Protein AF-A0A974WJC5-F1 (afdb_monomer)

Radius of gyration: 32.37 Å; Cα contacts (8 Å, |Δi|>4): 195; chains: 1; bounding box: 91×31×90 Å

pLDDT: mean 90.63, std 10.81, range [51.69, 98.5]

Organism: NCBI:txid2810512

Nearest PDB structures (foldseek):
  1i4t-assembly1_B  TM=3.601E-01  e=8.631E-01  Homo sapiens
  4e40-assembly1_A  TM=2.011E-01  e=4.982E-02  Trypanosoma congolense IL3000
  9cpb-assembly1_5O  TM=2.883E-01  e=7.065E-01  Bos taurus
  8snb-assembly1_8K  TM=2.705E-01  e=1.354E+00  Strongylocentrotus purpuratus
  8otz-assembly1_C1  TM=2.427E-01  e=9.539E-01  Bos taurus

Structure (mmCIF, N/CA/C/O backbone):
data_AF-A0A974WJC5-F1
#
_entry.id   AF-A0A974WJC5-F1
#
loop_
_atom_site.group_PDB
_atom_site.id
_atom_site.type_symbol
_atom_site.label_atom_id
_atom_site.label_alt_id
_atom_site.label_comp_id
_atom_site.label_asym_id
_atom_site.label_entity_id
_atom_site.label_seq_id
_atom_site.pdbx_PDB_ins_code
_atom_site.Cartn_x
_atom_site.Cartn_y
_atom_site.Cartn_z
_atom_site.occupancy
_atom_site.B_iso_or_equiv
_atom_site.auth_seq_id
_atom_site.auth_comp_id
_atom_site.auth_asym_id
_atom_site.auth_atom_id
_atom_site.pdbx_PDB_model_num
ATOM 1 N N . MET A 1 1 ? -64.880 -3.151 53.271 1.00 52.62 1 MET A N 1
ATOM 2 C CA . MET A 1 1 ? -64.024 -2.167 52.562 1.00 52.62 1 MET A CA 1
ATOM 3 C C . MET A 1 1 ? -63.335 -1.153 53.483 1.00 52.62 1 MET A C 1
ATOM 5 O O . MET A 1 1 ? -62.140 -0.968 53.314 1.00 52.62 1 MET A O 1
ATOM 9 N N . LYS A 1 2 ? -63.999 -0.558 54.494 1.00 55.75 2 LYS A N 1
ATOM 10 C CA . LYS A 1 2 ? -63.363 0.429 55.407 1.00 55.75 2 LYS A CA 1
ATOM 11 C C . LYS A 1 2 ? -62.084 -0.065 56.117 1.00 55.75 2 LYS A C 1
ATOM 13 O O . LYS A 1 2 ? -61.145 0.704 56.249 1.00 55.75 2 LYS A O 1
ATOM 18 N N . ARG A 1 3 ? -62.014 -1.351 56.492 1.00 61.97 3 ARG A N 1
ATOM 19 C CA . ARG A 1 3 ? -60.845 -1.956 57.169 1.00 61.97 3 ARG A CA 1
ATOM 20 C C . ARG A 1 3 ? -59.569 -2.026 56.317 1.00 61.97 3 ARG A C 1
ATOM 22 O O . ARG A 1 3 ? -58.483 -1.947 56.879 1.00 61.97 3 ARG A O 1
ATOM 29 N N . ILE A 1 4 ? -59.704 -2.173 54.995 1.00 69.44 4 ILE A N 1
ATOM 30 C CA . ILE A 1 4 ? -58.575 -2.251 54.047 1.00 69.44 4 ILE A CA 1
ATOM 31 C C . ILE A 1 4 ? -57.973 -0.856 53.851 1.00 69.44 4 ILE A C 1
ATOM 33 O O . ILE A 1 4 ? -56.761 -0.690 53.895 1.00 69.44 4 ILE A O 1
ATOM 37 N N . PHE A 1 5 ? -58.822 0.170 53.741 1.00 64.81 5 PHE A N 1
ATOM 38 C CA . PHE A 1 5 ? -58.378 1.562 53.643 1.00 64.81 5 PHE A CA 1
ATOM 39 C C . PHE A 1 5 ? -57.683 2.058 54.917 1.00 64.81 5 PHE A C 1
ATOM 41 O O . PHE A 1 5 ? -56.688 2.770 54.827 1.00 64.81 5 PHE A O 1
ATOM 48 N N . THR A 1 6 ? -58.148 1.652 56.103 1.00 65.50 6 THR A N 1
ATOM 49 C CA . THR A 1 6 ? -57.488 2.024 57.366 1.00 65.50 6 THR A CA 1
ATOM 50 C C . THR A 1 6 ? -56.131 1.345 57.549 1.00 65.50 6 THR A C 1
ATOM 52 O O . THR A 1 6 ? -55.214 1.972 58.066 1.00 65.50 6 THR A O 1
ATOM 55 N N . THR A 1 7 ? -55.973 0.091 57.103 1.00 69.31 7 THR A N 1
ATOM 56 C CA . THR A 1 7 ? -54.673 -0.607 57.161 1.00 69.31 7 THR A CA 1
ATOM 57 C C . THR A 1 7 ? -53.694 -0.074 56.122 1.00 69.31 7 THR A C 1
ATOM 59 O O . THR A 1 7 ? -52.535 0.151 56.466 1.00 69.31 7 THR A O 1
ATOM 62 N N . LEU A 1 8 ? -54.150 0.220 54.898 1.00 65.62 8 LEU A N 1
ATOM 63 C CA . LEU A 1 8 ? -53.325 0.919 53.909 1.00 65.62 8 LEU A CA 1
ATOM 64 C C . LEU A 1 8 ? -52.865 2.282 54.441 1.00 65.62 8 LEU A C 1
ATOM 66 O O . LEU A 1 8 ? -51.684 2.585 54.387 1.00 65.62 8 LEU A O 1
ATOM 70 N N . SER A 1 9 ? -53.762 3.082 55.023 1.00 69.75 9 SER A N 1
ATOM 71 C CA . SER A 1 9 ? -53.420 4.414 55.543 1.00 69.75 9 SER A CA 1
ATOM 72 C C . SER A 1 9 ? -52.433 4.401 56.718 1.00 69.75 9 SER A C 1
ATOM 74 O O . SER A 1 9 ? -51.795 5.423 56.955 1.00 69.75 9 SER A O 1
ATOM 76 N N . GLN A 1 10 ? -52.310 3.300 57.464 1.00 77.56 10 GLN A N 1
ATOM 77 C CA . GLN A 1 10 ? -51.334 3.180 58.555 1.00 77.56 10 GLN A CA 1
ATOM 78 C C . GLN A 1 10 ? -49.991 2.603 58.091 1.00 77.56 10 GLN A C 1
ATOM 80 O O . GLN A 1 10 ? -48.960 3.013 58.610 1.00 77.56 10 GLN A O 1
ATOM 85 N N . LYS A 1 11 ? -49.993 1.687 57.112 1.00 84.12 11 LYS A N 1
ATOM 86 C CA . LYS A 1 11 ? -48.790 0.964 56.654 1.00 84.12 11 LYS A CA 1
ATOM 87 C C . LYS A 1 11 ? -48.219 1.431 55.316 1.00 84.12 11 LYS A C 1
ATOM 89 O O . LYS A 1 11 ? -47.196 0.919 54.875 1.00 84.12 11 LYS A O 1
ATOM 94 N N . TRP A 1 12 ? -48.848 2.396 54.645 1.00 86.00 12 TRP A N 1
ATOM 95 C CA . TRP A 1 12 ? -48.365 2.883 53.348 1.00 86.00 12 TRP A CA 1
ATOM 96 C C . TRP A 1 12 ? -46.891 3.335 53.336 1.00 86.00 12 TRP A C 1
ATOM 98 O O . TRP A 1 12 ? -46.260 3.093 52.309 1.00 86.00 12 TRP A O 1
ATOM 108 N N . PRO A 1 13 ? -46.294 3.921 54.405 1.00 88.44 13 PRO A N 1
ATOM 109 C CA . PRO A 1 13 ? -44.883 4.303 54.369 1.00 88.44 13 PRO A CA 1
ATOM 110 C C . PRO A 1 13 ? -43.960 3.080 54.329 1.00 88.44 13 PRO A C 1
ATOM 112 O O . PRO A 1 13 ? -42.928 3.121 53.667 1.00 88.44 13 PRO A O 1
ATOM 115 N N . GLU A 1 14 ? -44.351 1.987 54.995 1.00 89.56 14 GLU A N 1
ATOM 116 C CA . GLU A 1 14 ? -43.619 0.713 55.015 1.00 89.56 14 GLU A CA 1
ATOM 117 C C . GLU A 1 14 ? -43.619 0.084 53.615 1.00 89.56 14 GLU A C 1
ATOM 119 O O . GLU A 1 14 ? -42.559 -0.230 53.081 1.00 89.56 14 GLU A O 1
ATO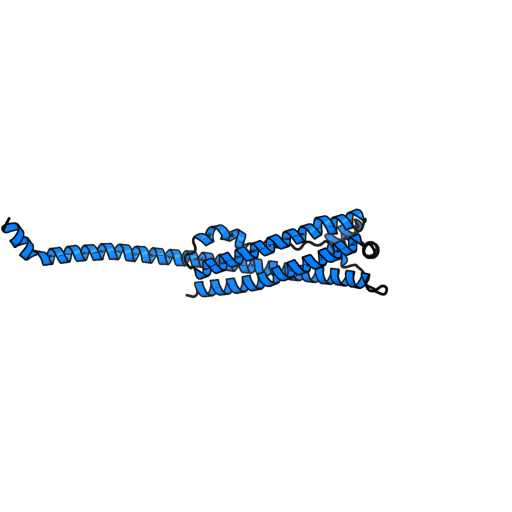M 124 N N . TYR A 1 15 ? -44.793 -0.003 52.975 1.00 90.69 15 TYR A N 1
ATOM 125 C CA . TYR A 1 15 ? -44.921 -0.538 51.613 1.00 90.69 15 TYR A CA 1
ATOM 126 C C . TYR A 1 15 ? -44.245 0.341 50.554 1.00 90.69 15 TYR A C 1
ATOM 128 O O . TYR A 1 15 ? -43.658 -0.173 49.605 1.00 90.69 15 TYR A O 1
ATOM 136 N N . LEU A 1 16 ? -44.303 1.668 50.702 1.00 92.19 16 LEU A N 1
ATOM 137 C CA . LEU A 1 16 ? -43.606 2.596 49.811 1.00 92.19 16 LEU A CA 1
ATOM 138 C C . LEU A 1 16 ? -42.089 2.407 49.911 1.00 92.19 16 LEU A C 1
ATOM 140 O O . LEU A 1 16 ? -41.411 2.357 48.887 1.00 92.19 16 LEU A O 1
ATOM 144 N N . LEU A 1 17 ? -41.565 2.285 51.133 1.00 94.25 17 LEU A N 1
ATOM 145 C CA . LEU A 1 17 ? -40.143 2.063 51.366 1.00 94.25 17 LEU A CA 1
ATOM 146 C C . LEU A 1 17 ? -39.697 0.701 50.820 1.00 94.25 17 LEU A C 1
ATOM 148 O O . LEU A 1 17 ? -38.664 0.634 50.166 1.00 94.25 17 LEU A O 1
ATOM 152 N N . GLU A 1 18 ? -40.490 -0.355 51.007 1.00 93.44 18 GLU A N 1
ATOM 153 C CA . GLU A 1 18 ? -40.224 -1.684 50.441 1.00 93.44 18 GLU A CA 1
ATOM 154 C C . GLU A 1 18 ? -40.162 -1.659 48.904 1.00 93.44 18 GLU A C 1
ATOM 156 O O . GLU A 1 18 ? -39.194 -2.141 48.312 1.00 93.44 18 GLU A O 1
ATOM 161 N N . ILE A 1 19 ? -41.142 -1.029 48.247 1.00 94.69 19 ILE A N 1
ATOM 162 C CA . ILE A 1 19 ? -41.156 -0.868 46.784 1.00 94.69 19 ILE A CA 1
ATOM 163 C C . ILE A 1 19 ? -39.957 -0.036 46.317 1.00 94.69 19 ILE A C 1
ATOM 165 O O . ILE A 1 19 ? -39.322 -0.374 45.321 1.00 94.69 19 ILE A O 1
ATOM 169 N N . LEU A 1 20 ? -39.614 1.034 47.033 1.00 95.81 20 LEU A N 1
ATOM 170 C CA . LEU A 1 20 ? -38.480 1.891 46.698 1.00 95.81 20 LEU A CA 1
ATOM 171 C C . LEU A 1 20 ? -37.150 1.134 46.822 1.00 95.81 20 LEU A C 1
ATOM 173 O O . LEU A 1 20 ? -36.307 1.235 45.932 1.00 95.81 20 LEU A O 1
ATOM 177 N N . VAL A 1 21 ? -36.984 0.325 47.870 1.00 96.19 21 VAL A N 1
ATOM 178 C CA . VAL A 1 21 ? -35.818 -0.555 48.042 1.00 96.19 21 VAL A CA 1
ATOM 179 C C . VAL A 1 21 ? -35.744 -1.589 46.917 1.00 96.19 21 VAL A C 1
ATOM 181 O O . VAL A 1 21 ? -34.667 -1.781 46.354 1.00 96.19 21 VAL A O 1
ATOM 184 N N . LEU A 1 22 ? -36.866 -2.206 46.532 1.00 96.19 22 LEU A N 1
ATOM 185 C CA . LEU A 1 22 ? -36.917 -3.138 45.399 1.00 96.19 22 LEU A CA 1
ATOM 186 C C . LEU A 1 22 ? -36.523 -2.462 44.079 1.00 96.19 22 LEU A C 1
ATOM 188 O O . LEU A 1 22 ? -35.702 -3.004 43.339 1.00 96.19 22 LEU A O 1
ATOM 192 N N . ILE A 1 23 ? -37.053 -1.267 43.796 1.00 96.75 23 ILE A N 1
ATOM 193 C CA . ILE A 1 23 ? -36.720 -0.499 42.587 1.00 96.75 23 ILE A CA 1
ATOM 194 C C . ILE A 1 23 ? -35.227 -0.164 42.560 1.00 96.75 23 ILE A C 1
ATOM 196 O O . ILE A 1 23 ? -34.573 -0.395 41.543 1.00 96.75 23 ILE A O 1
ATOM 200 N N . ILE A 1 24 ? -34.671 0.335 43.668 1.00 96.88 24 ILE A N 1
ATOM 201 C CA . ILE A 1 24 ? -33.240 0.654 43.764 1.00 96.88 24 ILE A CA 1
ATOM 202 C C . ILE A 1 24 ? -32.388 -0.608 43.623 1.00 96.88 24 ILE A C 1
ATOM 204 O O . ILE A 1 24 ? -31.369 -0.563 42.942 1.00 96.88 24 ILE A O 1
ATOM 208 N N . GLY A 1 25 ? -32.793 -1.730 44.219 1.00 96.56 25 GLY A N 1
ATOM 209 C CA . GLY A 1 25 ? -32.063 -2.994 44.123 1.00 96.56 25 GLY A CA 1
ATOM 210 C C . GLY A 1 25 ? -31.984 -3.505 42.685 1.00 96.56 25 GLY A C 1
ATOM 211 O O . GLY A 1 25 ? -30.897 -3.805 42.193 1.00 96.56 25 GLY A O 1
ATOM 212 N N . ILE A 1 26 ? -33.121 -3.531 41.986 1.00 95.25 26 ILE A N 1
ATOM 213 C CA . ILE A 1 26 ? -33.187 -3.952 40.582 1.00 95.25 26 ILE A CA 1
ATOM 214 C C . ILE A 1 26 ? -32.390 -2.983 39.698 1.00 95.25 26 ILE A C 1
ATOM 216 O O . ILE A 1 26 ? -31.554 -3.410 38.903 1.00 95.25 26 ILE A O 1
ATOM 220 N N . TYR A 1 27 ? -32.594 -1.674 39.859 1.00 95.88 27 TYR A N 1
ATOM 221 C CA . TYR A 1 27 ? -31.882 -0.664 39.074 1.00 95.88 27 TYR A CA 1
ATOM 222 C C . TYR A 1 27 ? -30.368 -0.677 39.342 1.00 95.88 27 TYR A C 1
ATOM 224 O O . TYR A 1 27 ? -29.561 -0.545 38.422 1.00 95.88 27 TYR A O 1
ATOM 232 N N . GLY A 1 28 ? -29.961 -0.892 40.592 1.00 94.06 28 GLY A N 1
ATOM 233 C CA . GLY A 1 28 ? -28.565 -1.043 40.991 1.00 94.06 28 GLY A CA 1
ATOM 234 C C . GLY A 1 28 ? -27.907 -2.260 40.341 1.00 94.06 28 GLY A C 1
ATOM 235 O O . GLY A 1 28 ? -26.802 -2.148 39.818 1.00 94.06 28 GLY A O 1
ATOM 236 N N . ALA A 1 29 ? -28.603 -3.398 40.294 1.00 94.31 29 ALA A N 1
ATOM 237 C CA . ALA A 1 29 ? -28.110 -4.593 39.612 1.00 94.31 29 ALA A CA 1
ATOM 238 C C . ALA A 1 29 ? -27.898 -4.342 38.109 1.00 94.31 29 ALA A C 1
ATOM 240 O O . ALA A 1 29 ? -26.801 -4.574 37.600 1.00 94.31 29 ALA A O 1
ATOM 241 N N . PHE A 1 30 ? -28.896 -3.770 37.425 1.00 93.94 30 PHE A N 1
ATOM 242 C CA . PHE A 1 30 ? -28.788 -3.444 35.998 1.00 93.94 30 PHE A CA 1
ATOM 243 C C . PHE A 1 30 ? -27.695 -2.414 35.699 1.00 93.94 30 PHE A C 1
ATOM 245 O O . PHE A 1 30 ? -26.990 -2.522 34.696 1.00 93.94 30 PHE A O 1
ATOM 252 N N . THR A 1 31 ? -27.533 -1.393 36.542 1.00 92.19 31 THR A N 1
ATOM 253 C CA . THR A 1 31 ? -26.481 -0.385 36.334 1.00 92.19 31 THR A CA 1
ATOM 254 C C . THR A 1 31 ? -25.086 -0.967 36.553 1.00 92.19 31 THR A C 1
ATOM 256 O O . THR A 1 31 ? -24.182 -0.662 35.774 1.00 92.19 31 THR A O 1
ATOM 259 N N . LEU A 1 32 ? -24.908 -1.843 37.547 1.00 93.31 32 LEU A N 1
ATOM 260 C CA . LEU A 1 32 ? -23.638 -2.521 37.804 1.00 93.31 32 LEU A CA 1
ATOM 261 C C . LEU A 1 32 ? -23.250 -3.480 36.668 1.00 93.31 32 LEU A C 1
ATOM 263 O O . LEU A 1 32 ? -22.090 -3.503 36.252 1.00 93.31 32 LEU A O 1
ATOM 267 N N . GLU A 1 33 ? -24.213 -4.240 36.148 1.00 94.06 33 GLU A N 1
ATOM 268 C CA . GLU A 1 33 ? -24.014 -5.139 35.007 1.00 94.06 33 GLU A CA 1
ATOM 269 C C . GLU A 1 33 ? -23.614 -4.358 33.748 1.00 94.06 33 GLU A C 1
ATOM 271 O O . GLU A 1 33 ? -22.547 -4.605 33.183 1.00 94.06 33 GLU A O 1
ATOM 276 N N . ASN A 1 34 ? -24.374 -3.313 33.399 1.00 92.75 34 ASN A N 1
ATOM 277 C CA . ASN A 1 34 ? -24.056 -2.431 32.273 1.00 92.75 34 ASN A CA 1
ATOM 278 C C . ASN A 1 34 ? -22.671 -1.778 32.405 1.00 92.75 34 ASN A C 1
ATOM 280 O O . ASN A 1 34 ? -21.957 -1.608 31.414 1.00 92.75 34 ASN A O 1
ATOM 284 N N . TRP A 1 35 ? -22.269 -1.392 33.618 1.00 92.75 35 TRP A N 1
ATOM 285 C CA . TRP A 1 35 ? -20.938 -0.837 33.860 1.00 92.75 35 TRP A CA 1
ATOM 286 C C . TRP A 1 35 ? -19.832 -1.869 33.614 1.00 92.75 35 TRP A C 1
ATOM 288 O O . TRP A 1 35 ? -18.837 -1.563 32.951 1.00 92.75 35 TRP A O 1
ATOM 298 N N . ASN A 1 36 ? -20.011 -3.098 34.102 1.00 93.69 36 ASN A N 1
ATOM 299 C CA . ASN A 1 36 ? -19.057 -4.181 33.888 1.00 93.69 36 ASN A CA 1
ATOM 300 C C . ASN A 1 36 ? -18.922 -4.541 32.401 1.00 93.69 36 ASN A C 1
ATOM 302 O O . ASN A 1 36 ? -17.800 -4.706 31.916 1.00 93.69 36 ASN A O 1
ATOM 306 N N . ASP A 1 37 ? -20.034 -4.608 31.674 1.00 92.31 37 ASP A N 1
ATOM 307 C CA . ASP A 1 37 ? -20.042 -4.915 30.243 1.00 92.31 37 ASP A CA 1
ATOM 308 C C . ASP A 1 37 ? -19.417 -3.794 29.413 1.00 92.31 37 ASP A C 1
ATOM 310 O O . ASP A 1 37 ? -18.627 -4.059 28.508 1.00 92.31 37 ASP A O 1
ATOM 314 N N . ASN A 1 38 ? -19.671 -2.530 29.762 1.00 90.88 38 ASN A N 1
ATOM 315 C CA . ASN A 1 38 ? -18.999 -1.400 29.122 1.00 90.88 38 ASN A CA 1
ATOM 316 C C . ASN A 1 38 ? -17.489 -1.402 29.380 1.00 90.88 38 ASN A C 1
ATOM 318 O O . ASN A 1 38 ? -16.714 -1.110 28.470 1.00 90.88 38 ASN A O 1
ATOM 322 N N . ARG A 1 39 ? -17.054 -1.768 30.592 1.00 92.50 39 ARG A N 1
ATOM 323 C CA . ARG A 1 39 ? -15.628 -1.910 30.911 1.00 92.50 39 ARG A CA 1
ATOM 324 C C . ARG A 1 39 ? -14.972 -3.013 30.078 1.00 92.50 39 ARG A C 1
ATOM 326 O O . ARG A 1 39 ? -13.886 -2.787 29.551 1.00 92.50 39 ARG A O 1
ATOM 333 N N . LYS A 1 40 ? -15.613 -4.181 29.957 1.00 92.69 40 LYS A N 1
ATOM 334 C CA . LYS A 1 40 ? -15.113 -5.293 29.129 1.00 92.69 40 LYS A CA 1
ATOM 335 C C . LYS A 1 40 ? -15.049 -4.901 27.656 1.00 92.69 40 LYS A C 1
ATOM 337 O O . LYS A 1 40 ? -13.987 -5.000 27.061 1.00 92.69 40 LYS A O 1
ATOM 342 N N . ALA A 1 41 ? -16.130 -4.334 27.119 1.00 91.25 41 ALA A N 1
ATOM 343 C CA . ALA A 1 41 ? -16.176 -3.876 25.734 1.00 91.25 41 ALA A CA 1
ATOM 344 C C . ALA A 1 41 ? -15.071 -2.851 25.421 1.00 91.25 41 ALA A C 1
ATOM 346 O O . ALA A 1 41 ? -14.437 -2.939 24.376 1.00 91.25 41 ALA A O 1
ATOM 347 N N . LYS A 1 42 ? -14.794 -1.914 26.342 1.00 92.88 42 LYS A N 1
ATOM 348 C CA . LYS A 1 42 ? -13.691 -0.952 26.190 1.00 92.88 42 LYS A CA 1
ATOM 349 C C . LYS A 1 42 ? -12.321 -1.647 26.188 1.00 92.88 42 LYS A C 1
ATOM 351 O O . LYS A 1 42 ? -11.447 -1.264 25.419 1.00 92.88 42 LYS A O 1
ATOM 356 N N . ALA A 1 43 ? -12.126 -2.666 27.027 1.00 93.75 43 ALA A N 1
ATOM 357 C CA . ALA A 1 43 ? -10.883 -3.436 27.056 1.00 93.75 43 ALA A CA 1
ATOM 358 C C . ALA A 1 43 ? -10.660 -4.234 25.758 1.00 93.75 43 ALA A C 1
ATOM 360 O O . ALA A 1 43 ? -9.547 -4.226 25.231 1.00 93.75 43 ALA A O 1
ATOM 361 N N . ASP A 1 44 ? -11.711 -4.859 25.225 1.00 93.69 44 ASP A N 1
ATOM 362 C CA . ASP A 1 44 ? -11.662 -5.607 23.964 1.00 93.69 44 ASP A CA 1
ATOM 363 C C . ASP A 1 44 ? -11.369 -4.678 22.776 1.00 93.69 44 ASP A C 1
ATOM 365 O O . ASP A 1 44 ? -10.523 -4.972 21.934 1.00 93.69 44 ASP A O 1
ATOM 369 N N . GLU A 1 45 ? -12.002 -3.503 22.747 1.00 94.75 45 GLU A N 1
ATOM 370 C CA . GLU A 1 45 ? -11.761 -2.472 21.735 1.00 94.75 45 GLU A CA 1
ATOM 371 C C . GLU A 1 45 ? -10.315 -1.950 21.785 1.00 94.75 45 GLU A C 1
ATOM 373 O O . GLU A 1 45 ? -9.663 -1.796 20.754 1.00 94.75 45 GLU A O 1
ATOM 378 N N . PHE A 1 46 ? -9.758 -1.760 22.981 1.00 95.88 46 PHE A N 1
ATOM 379 C CA . PHE A 1 46 ? -8.354 -1.378 23.141 1.00 95.88 46 PHE A CA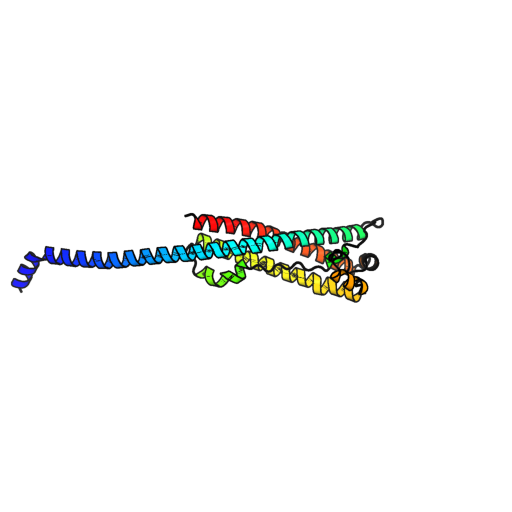 1
ATOM 380 C C . PHE A 1 46 ? -7.382 -2.476 22.711 1.00 95.88 46 PHE A C 1
ATOM 382 O O . PHE A 1 46 ? -6.323 -2.169 22.162 1.00 95.88 46 PHE A O 1
ATOM 389 N N . ALA A 1 47 ? -7.717 -3.744 22.948 1.00 95.94 47 ALA A N 1
ATOM 390 C CA . ALA A 1 47 ? -6.935 -4.861 22.433 1.00 95.94 47 ALA A CA 1
ATOM 391 C C . ALA A 1 47 ? -6.958 -4.882 20.897 1.00 95.94 47 ALA A C 1
ATOM 393 O O . ALA A 1 47 ? -5.905 -5.005 20.273 1.00 95.94 47 ALA A O 1
ATOM 394 N N . LEU A 1 48 ? -8.127 -4.659 20.289 1.00 96.81 48 LEU A N 1
ATOM 395 C CA . LEU A 1 48 ? -8.259 -4.534 18.839 1.00 96.81 48 LEU A CA 1
ATOM 396 C C . LEU A 1 48 ? -7.414 -3.377 18.287 1.00 96.81 48 LEU A C 1
ATOM 398 O O . LEU A 1 48 ? -6.662 -3.573 17.337 1.00 96.81 48 LEU A O 1
ATOM 402 N N . PHE A 1 49 ? -7.467 -2.190 18.899 1.00 97.88 49 PHE A N 1
ATOM 403 C CA . PHE A 1 49 ? -6.661 -1.045 18.458 1.00 97.88 49 PHE A CA 1
ATOM 404 C C . PHE A 1 49 ? -5.160 -1.324 18.523 1.00 97.88 49 PHE A C 1
ATOM 406 O O . PHE A 1 49 ? -4.432 -0.931 17.616 1.00 97.88 49 PHE A O 1
ATOM 413 N N . LYS A 1 50 ? -4.688 -2.033 19.555 1.00 97.75 50 LYS A N 1
ATOM 414 C CA . LYS A 1 50 ? -3.280 -2.447 19.641 1.00 97.75 50 LYS A CA 1
ATOM 415 C C . LYS A 1 50 ? -2.892 -3.376 18.492 1.00 97.75 50 LYS A C 1
ATOM 417 O O . LYS A 1 50 ? -1.867 -3.132 17.865 1.00 97.75 50 LYS A O 1
ATOM 422 N N . ASN A 1 51 ? -3.728 -4.363 18.177 1.00 97.62 51 ASN A N 1
ATOM 423 C CA . ASN A 1 51 ? -3.480 -5.281 17.063 1.00 97.62 51 ASN A CA 1
ATOM 424 C C . ASN A 1 51 ? -3.460 -4.542 15.715 1.00 97.62 51 ASN A C 1
ATOM 426 O O . ASN A 1 51 ? -2.580 -4.781 14.894 1.00 97.62 51 ASN A O 1
ATOM 430 N N . ILE A 1 52 ? -4.382 -3.594 15.511 1.00 98.19 52 ILE A N 1
ATOM 431 C CA . ILE A 1 52 ? -4.394 -2.738 14.317 1.00 98.19 52 ILE A CA 1
ATOM 432 C C . ILE A 1 52 ? -3.093 -1.929 14.230 1.00 98.19 52 ILE A C 1
ATOM 434 O O . ILE A 1 52 ? -2.467 -1.901 13.180 1.00 98.19 52 ILE A O 1
ATOM 438 N N . ILE A 1 53 ? -2.641 -1.308 15.325 1.00 98.50 53 ILE A N 1
ATOM 439 C CA . ILE A 1 53 ? -1.377 -0.551 15.356 1.00 98.50 53 ILE A CA 1
ATOM 440 C C . ILE A 1 53 ? -0.168 -1.444 15.030 1.00 98.50 53 ILE A C 1
ATOM 442 O O . ILE A 1 53 ? 0.780 -0.986 14.392 1.00 98.50 53 ILE A O 1
ATOM 446 N N . GLU A 1 54 ? -0.156 -2.700 15.474 1.00 98.12 54 GLU A N 1
ATOM 447 C CA . GLU A 1 54 ? 0.916 -3.646 15.146 1.00 98.12 54 GLU A CA 1
ATOM 448 C C . GLU A 1 54 ? 0.955 -3.981 13.653 1.00 98.12 54 GLU A C 1
ATOM 450 O O . GLU A 1 54 ? 2.030 -3.919 13.050 1.00 98.12 54 GLU A O 1
ATOM 455 N N . ASP A 1 55 ? -0.198 -4.242 13.037 1.00 98.25 55 ASP A N 1
ATOM 456 C CA . ASP A 1 55 ? -0.279 -4.475 11.593 1.00 98.25 55 ASP A CA 1
ATOM 457 C C . ASP A 1 55 ? 0.063 -3.211 10.788 1.00 98.25 55 ASP A C 1
ATOM 459 O O . ASP A 1 55 ? 0.824 -3.294 9.821 1.00 98.25 55 ASP A O 1
ATOM 463 N N . LEU A 1 56 ? -0.358 -2.025 11.247 1.00 98.38 56 LEU A N 1
ATOM 464 C CA . LEU A 1 56 ? -0.000 -0.747 10.622 1.00 98.38 56 LEU A CA 1
ATOM 465 C C . LEU A 1 56 ? 1.520 -0.541 10.574 1.00 98.38 56 LEU A C 1
ATOM 467 O O . LEU A 1 56 ? 2.039 -0.046 9.573 1.00 98.38 56 LEU A O 1
ATOM 471 N N . LYS A 1 57 ? 2.265 -0.959 11.606 1.00 97.88 57 LYS A N 1
ATOM 472 C CA . LYS A 1 57 ? 3.740 -0.893 11.602 1.00 97.88 57 LYS A CA 1
ATOM 473 C C . LYS A 1 57 ? 4.356 -1.794 10.534 1.00 97.88 57 LYS A C 1
ATOM 475 O O . LYS A 1 57 ? 5.334 -1.402 9.896 1.00 97.88 57 LYS A O 1
ATOM 480 N N . LEU A 1 58 ? 3.807 -2.994 10.344 1.00 97.38 58 LEU A N 1
ATOM 481 C CA . LEU A 1 58 ? 4.273 -3.919 9.309 1.00 97.38 58 LEU A CA 1
ATOM 482 C C . LEU A 1 58 ? 3.972 -3.374 7.910 1.00 97.38 58 LEU A C 1
ATOM 484 O O . LEU A 1 58 ? 4.840 -3.417 7.036 1.00 97.38 58 LEU A O 1
ATOM 488 N N . ASP A 1 59 ? 2.784 -2.804 7.726 1.00 97.44 59 ASP A N 1
ATOM 489 C CA . ASP A 1 59 ? 2.374 -2.193 6.465 1.00 97.44 59 ASP A CA 1
ATOM 490 C C . ASP A 1 59 ? 3.217 -0.957 6.139 1.00 97.44 59 ASP A C 1
ATOM 492 O O . ASP A 1 59 ? 3.628 -0.781 4.994 1.00 97.44 59 ASP A O 1
ATOM 496 N N . SER A 1 60 ? 3.578 -0.154 7.144 1.00 96.94 60 SER A N 1
ATOM 497 C CA . SER A 1 60 ? 4.506 0.973 6.995 1.00 96.94 60 SER A CA 1
ATOM 498 C C . SER A 1 60 ? 5.881 0.519 6.487 1.00 96.94 60 SER A C 1
ATOM 500 O O . SER A 1 60 ? 6.403 1.077 5.520 1.00 96.94 60 SER A O 1
ATOM 502 N N . LEU A 1 61 ? 6.447 -0.554 7.056 1.00 96.75 61 LEU A N 1
ATOM 503 C CA . LEU A 1 61 ? 7.724 -1.115 6.600 1.00 96.75 61 LEU A CA 1
ATOM 504 C C . LEU A 1 61 ? 7.651 -1.626 5.149 1.00 96.75 61 LEU A C 1
ATOM 506 O O . LEU A 1 61 ? 8.585 -1.433 4.358 1.00 96.75 61 LEU A O 1
ATOM 510 N N . GLN A 1 62 ? 6.543 -2.273 4.780 1.00 96.50 62 GLN A N 1
ATOM 511 C CA . GLN A 1 62 ? 6.322 -2.713 3.405 1.00 96.50 62 GLN A CA 1
ATOM 512 C C . GLN A 1 62 ? 6.178 -1.521 2.454 1.00 96.50 62 GLN A C 1
ATOM 514 O O . GLN A 1 62 ? 6.802 -1.518 1.391 1.00 96.50 62 GLN A O 1
ATOM 519 N N . ALA A 1 63 ? 5.392 -0.512 2.826 1.00 97.50 63 ALA A N 1
ATOM 520 C CA . ALA A 1 63 ? 5.168 0.687 2.028 1.00 97.50 63 ALA A CA 1
ATOM 521 C C . ALA A 1 63 ? 6.482 1.441 1.779 1.00 97.50 63 ALA A C 1
ATOM 523 O O . ALA A 1 63 ? 6.766 1.840 0.652 1.00 97.50 63 ALA A O 1
ATOM 524 N N . GLU A 1 64 ? 7.345 1.538 2.789 1.00 97.81 64 GLU A N 1
ATOM 525 C CA . GLU A 1 64 ? 8.682 2.122 2.665 1.00 97.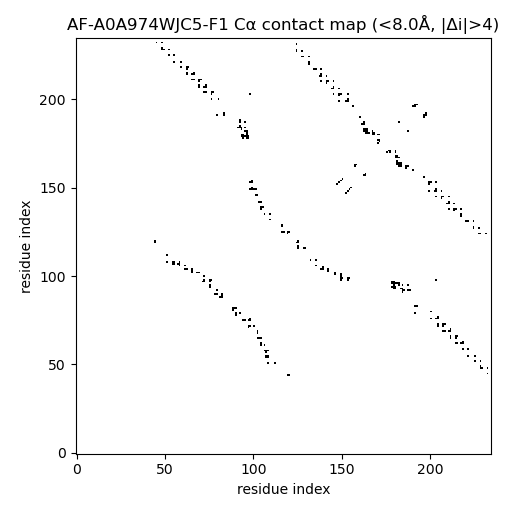81 64 GLU A CA 1
ATOM 526 C C . GLU A 1 64 ? 9.583 1.346 1.695 1.00 97.81 64 GLU A C 1
ATOM 528 O O . GLU A 1 64 ? 10.272 1.926 0.848 1.00 97.81 64 GLU A O 1
ATOM 533 N N . THR A 1 65 ? 9.519 0.014 1.743 1.00 96.31 65 THR A N 1
ATOM 534 C CA . THR A 1 65 ? 10.215 -0.843 0.774 1.00 96.31 65 THR A CA 1
ATOM 535 C C . THR A 1 65 ? 9.691 -0.610 -0.645 1.00 96.31 65 THR A C 1
ATOM 537 O O . THR A 1 65 ? 10.482 -0.481 -1.584 1.00 96.31 65 THR A O 1
ATOM 540 N N . CYS A 1 66 ? 8.369 -0.507 -0.809 1.00 97.25 66 CYS A N 1
ATOM 541 C CA . CYS A 1 66 ? 7.735 -0.207 -2.092 1.00 97.25 66 CYS A CA 1
ATOM 542 C C . CYS A 1 66 ? 8.183 1.159 -2.618 1.00 97.25 66 CYS A C 1
ATOM 544 O O . CYS A 1 66 ? 8.628 1.261 -3.760 1.00 97.25 66 CYS A O 1
ATOM 546 N N . ARG A 1 67 ? 8.164 2.190 -1.766 1.00 98.19 67 ARG A N 1
ATOM 547 C CA . ARG A 1 67 ? 8.615 3.549 -2.086 1.00 98.19 67 ARG A CA 1
ATOM 548 C C . ARG A 1 67 ? 10.045 3.554 -2.622 1.00 98.19 67 ARG A C 1
ATOM 550 O O . ARG A 1 67 ? 10.310 4.136 -3.672 1.00 98.19 67 ARG A O 1
ATOM 557 N N . ALA A 1 68 ? 10.966 2.876 -1.936 1.00 96.69 68 ALA A N 1
ATOM 558 C CA . ALA A 1 68 ? 12.361 2.788 -2.362 1.00 96.69 68 ALA A CA 1
ATOM 559 C C . ALA A 1 68 ? 12.519 2.070 -3.716 1.00 96.69 68 ALA A C 1
ATOM 561 O O . ALA A 1 68 ? 13.306 2.495 -4.562 1.00 96.69 68 ALA A O 1
ATOM 562 N N . GLN A 1 69 ? 11.764 0.994 -3.950 1.00 95.06 69 GLN A N 1
ATOM 563 C CA . GLN A 1 69 ? 11.783 0.283 -5.231 1.00 95.06 69 GLN A CA 1
ATOM 564 C C . GLN A 1 69 ? 11.248 1.149 -6.375 1.00 95.06 69 GLN A C 1
ATOM 566 O O . GLN A 1 69 ? 11.901 1.245 -7.412 1.00 95.06 69 GLN A O 1
ATOM 571 N N . LEU A 1 70 ? 10.103 1.805 -6.178 1.00 97.50 70 LEU A N 1
ATOM 572 C CA . LEU A 1 70 ? 9.471 2.662 -7.182 1.00 97.50 70 LEU A CA 1
ATOM 573 C C . LEU A 1 70 ? 10.362 3.852 -7.551 1.00 97.50 70 LEU A C 1
ATOM 575 O O . LEU A 1 70 ? 10.497 4.161 -8.731 1.00 97.50 70 LEU A O 1
ATOM 579 N N . LYS A 1 71 ? 11.060 4.456 -6.579 1.00 97.38 71 LYS A N 1
ATOM 580 C CA . LYS A 1 71 ? 12.044 5.521 -6.847 1.00 97.38 71 LYS A CA 1
ATOM 581 C C . LYS A 1 71 ? 13.187 5.048 -7.747 1.00 97.38 71 LYS A C 1
ATOM 583 O O . LYS A 1 71 ? 13.519 5.727 -8.711 1.00 97.38 71 LYS A O 1
ATOM 588 N N . ASN A 1 72 ? 13.745 3.862 -7.498 1.00 93.94 72 ASN A N 1
ATOM 589 C CA . ASN A 1 72 ? 14.790 3.301 -8.367 1.00 93.94 72 ASN A CA 1
ATOM 590 C C . ASN A 1 72 ? 14.275 2.996 -9.784 1.00 93.94 72 ASN A C 1
ATOM 592 O O . ASN A 1 72 ? 14.997 3.177 -10.767 1.00 93.94 72 ASN A O 1
ATOM 596 N N . GLN A 1 73 ? 13.023 2.550 -9.897 1.00 95.00 73 GLN A N 1
ATOM 597 C CA . GLN A 1 73 ? 12.380 2.297 -11.186 1.00 95.00 73 GLN A CA 1
ATOM 598 C C . GLN A 1 73 ? 12.144 3.591 -11.970 1.00 95.00 73 GLN A C 1
ATOM 600 O O . GLN A 1 73 ? 12.424 3.609 -13.165 1.00 95.00 73 GLN A O 1
ATOM 605 N N . LEU A 1 74 ? 11.700 4.666 -11.306 1.00 97.06 74 LEU A N 1
ATOM 606 C CA . LEU A 1 74 ? 11.561 5.991 -11.918 1.00 97.06 74 LEU A CA 1
ATOM 607 C C . LEU A 1 74 ? 12.899 6.517 -12.419 1.00 97.06 74 LEU A C 1
ATOM 609 O O . LEU A 1 74 ? 13.010 6.810 -13.599 1.00 97.06 74 LEU A O 1
ATOM 613 N N . ILE A 1 75 ? 13.935 6.508 -11.573 1.00 95.19 75 ILE A N 1
ATOM 614 C CA . ILE A 1 75 ? 15.287 6.941 -11.965 1.00 95.19 75 ILE A CA 1
ATOM 615 C C . ILE A 1 75 ? 15.775 6.176 -13.202 1.00 95.19 75 ILE A C 1
ATOM 617 O O . ILE A 1 75 ? 16.416 6.747 -14.078 1.00 95.19 75 ILE A O 1
ATOM 621 N N . THR A 1 76 ? 15.491 4.875 -13.282 1.00 93.69 76 THR A N 1
ATOM 622 C CA . THR A 1 76 ? 15.868 4.065 -14.448 1.00 93.69 76 THR A CA 1
ATOM 623 C C . THR A 1 76 ? 15.082 4.471 -15.692 1.00 93.69 76 THR A C 1
ATOM 625 O O . THR A 1 76 ? 15.668 4.587 -16.764 1.00 93.69 76 THR A O 1
ATOM 628 N N . ALA A 1 77 ? 13.770 4.674 -15.563 1.00 95.81 77 ALA A N 1
ATOM 629 C CA . ALA A 1 77 ? 12.925 5.076 -16.679 1.00 95.81 77 ALA A CA 1
ATOM 630 C C . ALA A 1 77 ? 13.290 6.476 -17.192 1.00 95.81 77 ALA A C 1
ATOM 632 O O . ALA A 1 77 ? 13.415 6.652 -18.398 1.00 95.81 77 ALA A O 1
ATOM 633 N N . ASP A 1 78 ? 13.530 7.430 -16.293 1.00 95.88 78 ASP A N 1
ATOM 634 C CA . ASP A 1 78 ? 13.925 8.795 -16.643 1.00 95.88 78 ASP A CA 1
ATOM 635 C C . ASP A 1 78 ? 15.279 8.794 -17.376 1.00 95.88 78 ASP A C 1
ATOM 637 O O . ASP A 1 78 ? 15.380 9.367 -18.452 1.00 95.88 78 ASP A O 1
ATOM 641 N N . LYS A 1 79 ? 16.275 8.026 -16.906 1.00 94.00 79 LYS A N 1
ATOM 642 C CA . LYS A 1 79 ? 17.559 7.862 -17.621 1.00 94.00 79 LYS A CA 1
ATOM 643 C C . LYS A 1 79 ? 17.418 7.248 -19.014 1.00 94.00 79 LYS A C 1
ATOM 645 O O . LYS A 1 79 ? 18.176 7.583 -19.914 1.00 94.00 79 LYS A O 1
ATOM 650 N N . MET A 1 80 ? 16.485 6.313 -19.198 1.00 93.94 80 MET A N 1
ATOM 651 C CA . MET A 1 80 ? 16.206 5.754 -20.525 1.00 93.94 80 MET A CA 1
ATOM 652 C C . MET A 1 80 ? 15.545 6.772 -21.451 1.00 93.94 80 MET A C 1
ATOM 654 O O . MET A 1 80 ? 15.799 6.744 -22.648 1.00 93.94 80 MET A O 1
ATOM 658 N N . ILE A 1 81 ? 14.691 7.643 -20.911 1.00 94.50 81 ILE A N 1
ATOM 659 C CA . ILE A 1 81 ? 14.068 8.732 -21.669 1.00 94.50 81 ILE A CA 1
ATOM 660 C C . ILE A 1 81 ? 15.129 9.767 -22.057 1.00 94.50 81 ILE A C 1
ATOM 662 O O . ILE A 1 81 ? 15.193 10.143 -23.221 1.00 94.50 81 ILE A O 1
ATOM 666 N N . GLU A 1 82 ? 16.005 10.152 -21.126 1.00 93.38 82 GLU A N 1
ATOM 667 C CA . GLU A 1 82 ? 17.150 11.030 -21.400 1.00 93.38 82 GLU A CA 1
ATOM 668 C C . GLU A 1 82 ? 18.029 10.468 -22.529 1.00 93.38 82 GLU A C 1
ATOM 670 O O . GLU A 1 82 ? 18.389 11.201 -23.442 1.00 93.38 82 GLU A O 1
ATOM 675 N N . ASP A 1 83 ? 18.305 9.160 -22.525 1.00 92.06 83 ASP A N 1
ATOM 676 C CA . ASP A 1 83 ? 19.085 8.485 -23.573 1.00 92.06 83 ASP A CA 1
ATOM 677 C C . ASP A 1 83 ? 18.401 8.485 -24.955 1.00 92.06 83 ASP A C 1
ATOM 679 O O . ASP A 1 83 ? 19.064 8.506 -25.988 1.00 92.06 83 ASP A O 1
ATOM 683 N N . ILE A 1 84 ? 17.064 8.498 -24.992 1.00 92.12 84 ILE A N 1
ATOM 684 C CA . ILE A 1 84 ? 16.299 8.640 -26.241 1.00 92.12 84 ILE A CA 1
ATOM 685 C C . ILE A 1 84 ? 16.407 10.072 -26.789 1.00 92.12 84 ILE A C 1
ATOM 687 O O . ILE A 1 84 ? 16.436 10.271 -28.007 1.00 92.12 84 ILE A O 1
ATOM 691 N N . GLU A 1 85 ? 16.420 11.068 -25.903 1.00 91.00 85 GLU A N 1
ATOM 692 C CA . GLU A 1 85 ? 16.453 12.488 -26.264 1.00 91.00 85 GLU A CA 1
ATOM 693 C C . GLU A 1 85 ? 17.867 12.973 -26.621 1.00 91.00 85 GLU A C 1
ATOM 695 O O . GLU A 1 85 ? 18.026 13.775 -27.548 1.00 91.00 85 GLU A O 1
ATOM 700 N N . ASP A 1 86 ? 18.889 12.465 -25.929 1.00 90.12 86 ASP A N 1
ATOM 701 C CA . ASP A 1 86 ? 20.293 12.829 -26.104 1.00 90.12 86 ASP A CA 1
ATOM 702 C C . ASP A 1 86 ? 21.083 11.743 -26.845 1.00 90.12 86 ASP A C 1
ATOM 704 O O . ASP A 1 86 ? 21.468 10.713 -26.294 1.00 90.12 86 ASP A O 1
ATOM 708 N N . LYS A 1 87 ? 21.408 12.020 -28.112 1.00 76.44 87 LYS A N 1
ATOM 709 C CA . LYS A 1 87 ? 22.179 11.109 -28.972 1.00 76.44 87 LYS A CA 1
ATOM 710 C C . LYS A 1 87 ? 23.630 10.908 -28.526 1.00 76.44 87 LYS A C 1
ATOM 712 O O . LYS A 1 87 ? 24.252 9.956 -28.996 1.00 76.44 87 LYS A O 1
ATOM 717 N N . ASP A 1 88 ? 24.156 11.784 -27.672 1.00 82.06 88 ASP A N 1
ATOM 718 C CA . ASP A 1 88 ? 25.511 11.691 -27.121 1.00 82.06 88 ASP A CA 1
ATOM 719 C C . ASP A 1 88 ? 25.529 11.031 -25.727 1.00 82.06 88 ASP A C 1
ATOM 721 O O . ASP A 1 88 ? 26.586 10.940 -25.091 1.00 82.06 88 ASP A O 1
ATOM 725 N N . SER A 1 89 ? 24.379 10.542 -25.249 1.00 82.50 89 SER A N 1
ATOM 726 C CA . SER A 1 89 ? 24.263 9.864 -23.961 1.00 82.50 89 SER A CA 1
ATOM 727 C C . SER A 1 89 ? 25.192 8.645 -23.859 1.00 82.50 89 SER A C 1
ATOM 729 O O . SER A 1 89 ? 25.352 7.837 -24.775 1.00 82.50 89 SER A O 1
ATOM 731 N N . ILE A 1 90 ? 25.812 8.505 -22.684 1.00 78.88 90 ILE A N 1
ATOM 732 C CA . ILE A 1 90 ? 26.706 7.395 -22.319 1.00 78.88 90 ILE A CA 1
ATOM 733 C C . ILE A 1 90 ? 26.042 6.422 -21.334 1.00 78.88 90 ILE A C 1
ATOM 735 O O . ILE A 1 90 ? 26.734 5.704 -20.602 1.00 78.88 90 ILE A O 1
ATOM 739 N N . TYR A 1 91 ? 24.707 6.425 -21.244 1.00 82.38 91 TYR A N 1
ATOM 740 C CA . TYR A 1 91 ? 23.985 5.607 -20.276 1.00 82.38 91 TYR A CA 1
ATOM 741 C C . TYR A 1 91 ? 24.153 4.107 -20.564 1.00 82.38 91 TYR A C 1
ATOM 743 O O . TYR A 1 91 ? 23.515 3.510 -21.424 1.00 82.38 91 TYR A O 1
ATOM 751 N N . ASN A 1 92 ? 25.006 3.456 -19.775 1.00 76.75 92 ASN A N 1
ATOM 752 C CA . ASN A 1 92 ? 25.176 2.011 -19.808 1.00 76.75 92 ASN A CA 1
ATOM 753 C C . ASN A 1 92 ? 23.989 1.350 -19.084 1.00 76.75 92 ASN A C 1
ATOM 755 O O . ASN A 1 92 ? 23.915 1.364 -17.854 1.00 76.75 92 ASN A O 1
ATOM 759 N N . HIS A 1 93 ? 23.039 0.810 -19.851 1.00 85.31 93 HIS A N 1
ATOM 760 C CA . HIS A 1 93 ? 21.757 0.235 -19.416 1.00 85.31 93 HIS A CA 1
ATOM 761 C C . HIS A 1 93 ? 21.838 -1.008 -18.495 1.00 85.31 93 HIS A C 1
ATOM 763 O O . HIS A 1 93 ? 20.957 -1.866 -18.523 1.00 85.31 93 HIS A O 1
ATOM 769 N N . GLU A 1 94 ? 22.858 -1.133 -17.649 1.00 82.56 94 GLU A N 1
ATOM 770 C CA . GLU A 1 94 ? 23.011 -2.203 -16.651 1.00 82.56 94 GLU A CA 1
ATOM 771 C C . GLU A 1 94 ? 21.825 -2.241 -15.684 1.00 82.56 94 GLU A C 1
ATOM 773 O O . GLU A 1 94 ? 21.342 -3.294 -15.297 1.00 82.56 94 GLU A O 1
ATOM 778 N N . ASN A 1 95 ? 21.254 -1.084 -15.366 1.00 85.06 95 ASN A N 1
ATOM 779 C CA . ASN A 1 95 ? 20.096 -0.998 -14.481 1.00 85.06 95 ASN A CA 1
ATOM 780 C C . ASN A 1 95 ? 18.751 -1.176 -15.201 1.00 85.06 95 ASN A C 1
ATOM 782 O O . ASN A 1 95 ? 17.697 -1.085 -14.572 1.00 85.06 95 ASN A O 1
ATOM 786 N N . ALA A 1 96 ? 18.745 -1.506 -16.498 1.00 88.81 96 ALA A N 1
ATOM 787 C CA . ALA A 1 96 ? 17.508 -1.701 -17.248 1.00 88.81 96 ALA A CA 1
ATOM 788 C C . ALA A 1 96 ? 16.596 -2.778 -16.655 1.00 88.81 96 ALA A C 1
ATOM 790 O O . ALA A 1 96 ? 15.387 -2.748 -16.863 1.00 88.81 96 ALA A O 1
ATOM 791 N N . GLY A 1 97 ? 17.141 -3.701 -15.857 1.00 87.69 97 GLY A N 1
ATOM 792 C CA . GLY A 1 97 ? 16.363 -4.680 -15.102 1.00 87.69 97 GLY A CA 1
ATOM 793 C C . GLY A 1 97 ? 15.258 -4.081 -14.218 1.00 87.69 97 GLY A C 1
ATOM 794 O O . GLY A 1 97 ? 14.268 -4.768 -13.954 1.00 87.69 97 GLY A O 1
ATOM 795 N N . PHE A 1 98 ? 15.352 -2.814 -13.803 1.00 89.81 98 PHE A N 1
ATOM 796 C CA . PHE A 1 98 ? 14.320 -2.195 -12.968 1.00 89.81 98 PHE A CA 1
ATOM 797 C C . PHE A 1 98 ? 12.990 -1.969 -13.697 1.00 89.81 98 PHE A C 1
ATOM 799 O O . PHE A 1 98 ? 11.941 -2.097 -13.067 1.00 89.81 98 PHE A O 1
ATOM 806 N N . ILE A 1 99 ? 12.974 -1.728 -15.014 1.00 91.56 99 ILE A N 1
ATOM 807 C CA . ILE A 1 99 ? 11.709 -1.441 -15.721 1.00 91.56 99 ILE A CA 1
ATOM 808 C C . ILE A 1 99 ? 10.764 -2.652 -15.742 1.00 91.56 99 ILE A C 1
ATOM 810 O O . ILE A 1 99 ? 9.546 -2.488 -15.773 1.00 91.56 99 ILE A O 1
ATOM 814 N N . ARG A 1 100 ? 11.311 -3.874 -15.658 1.00 91.81 100 ARG A N 1
ATOM 815 C CA . ARG A 1 100 ? 10.544 -5.134 -15.593 1.00 91.81 100 ARG A CA 1
ATOM 816 C C . ARG A 1 100 ? 10.236 -5.602 -14.169 1.00 91.81 100 ARG A C 1
ATOM 818 O O . ARG A 1 100 ? 9.581 -6.639 -13.997 1.00 91.81 100 ARG A O 1
ATOM 825 N N . TRP A 1 101 ? 10.781 -4.930 -13.158 1.00 89.88 101 TRP A N 1
ATOM 826 C CA . TRP A 1 101 ? 10.571 -5.297 -11.763 1.00 89.88 101 TRP A CA 1
ATOM 827 C C . TRP A 1 101 ? 9.146 -4.935 -11.342 1.00 89.88 101 TRP A C 1
ATOM 829 O O . TRP A 1 101 ? 8.647 -3.880 -11.723 1.00 89.88 101 TRP A O 1
ATOM 839 N N . ILE A 1 102 ? 8.509 -5.819 -10.569 1.00 91.94 102 ILE A N 1
ATOM 840 C CA . ILE A 1 102 ? 7.197 -5.563 -9.965 1.00 91.94 102 ILE A CA 1
ATOM 841 C C . ILE A 1 102 ? 7.411 -5.177 -8.511 1.00 91.94 102 ILE A C 1
ATOM 843 O O . ILE A 1 102 ? 8.042 -5.916 -7.752 1.00 91.94 102 ILE A O 1
ATOM 847 N N . THR A 1 103 ? 6.852 -4.042 -8.122 1.00 93.50 103 THR A N 1
ATOM 848 C CA . THR A 1 103 ? 6.644 -3.701 -6.719 1.00 93.50 103 THR A CA 1
ATOM 849 C C . THR A 1 103 ? 5.288 -4.229 -6.265 1.00 93.50 103 THR A C 1
ATOM 851 O O . THR A 1 103 ? 4.273 -3.901 -6.867 1.00 93.50 103 THR A O 1
ATOM 854 N N . VAL A 1 104 ? 5.286 -5.053 -5.212 1.00 88.44 104 VAL A N 1
ATOM 855 C CA . VAL A 1 104 ? 4.075 -5.674 -4.655 1.00 88.44 104 VAL A CA 1
ATOM 856 C C . VAL A 1 104 ? 3.691 -4.975 -3.356 1.00 88.44 104 VAL A C 1
ATOM 858 O O . VAL A 1 104 ? 4.434 -5.037 -2.371 1.00 88.44 104 VAL A O 1
ATOM 861 N N . PHE A 1 105 ? 2.500 -4.382 -3.335 1.00 91.69 105 PHE A N 1
ATOM 862 C CA . PHE A 1 105 ? 1.876 -3.843 -2.132 1.00 91.69 105 PHE A CA 1
ATOM 863 C C . PHE A 1 105 ? 0.731 -4.764 -1.694 1.00 91.69 105 PHE A C 1
ATOM 865 O O . PHE A 1 105 ? -0.223 -4.985 -2.432 1.00 91.69 105 PHE A O 1
ATOM 872 N N . SER A 1 106 ? 0.860 -5.366 -0.510 1.00 90.38 106 SER A N 1
ATOM 873 C CA . SER A 1 106 ? -0.099 -6.342 0.026 1.00 90.38 106 SER A CA 1
ATOM 874 C C . SER A 1 106 ? -0.285 -6.096 1.527 1.00 90.38 106 SER A C 1
ATOM 876 O O . SER A 1 106 ? 0.213 -6.894 2.332 1.00 90.38 106 SER A O 1
ATOM 878 N N . PRO A 1 107 ? -0.984 -5.013 1.887 1.00 91.69 107 PRO A N 1
ATOM 879 C CA . PRO A 1 107 ? -1.161 -4.611 3.272 1.00 91.69 107 PRO A CA 1
ATOM 880 C C . PRO A 1 107 ? -1.967 -5.651 4.062 1.00 91.69 107 PRO A C 1
ATOM 882 O O . PRO A 1 107 ? -2.769 -6.426 3.518 1.00 91.69 107 PRO A O 1
ATOM 885 N N . ARG A 1 108 ? -1.670 -5.727 5.357 1.00 94.19 108 ARG A N 1
ATOM 886 C CA . ARG A 1 108 ? -2.208 -6.710 6.302 1.00 94.19 108 ARG A CA 1
ATOM 887 C C . ARG A 1 108 ? -3.330 -6.125 7.137 1.00 94.19 108 ARG A C 1
ATOM 889 O O . ARG A 1 108 ? -4.254 -6.863 7.470 1.00 94.19 108 ARG A O 1
ATOM 896 N N . THR A 1 109 ? -3.273 -4.831 7.444 1.00 95.94 109 THR A N 1
ATOM 897 C CA . THR A 1 109 ? -4.198 -4.184 8.376 1.00 95.94 109 THR A CA 1
ATOM 898 C C . THR A 1 109 ? -5.646 -4.347 7.918 1.00 95.94 109 THR A C 1
ATOM 900 O O . THR A 1 109 ? -6.472 -4.855 8.679 1.00 95.94 109 THR A O 1
ATOM 903 N N . GLN A 1 110 ? -5.973 -4.009 6.666 1.00 94.81 110 GLN A N 1
ATOM 904 C CA . GLN A 1 110 ? -7.337 -4.188 6.161 1.00 94.81 110 GLN A CA 1
ATOM 905 C C . GLN A 1 110 ? -7.761 -5.653 6.129 1.00 94.81 110 GLN A C 1
ATOM 907 O O . GLN A 1 110 ? -8.855 -6.009 6.581 1.00 94.81 110 GLN A O 1
ATOM 912 N N . ARG A 1 111 ? -6.876 -6.520 5.630 1.00 93.69 111 ARG A N 1
ATOM 913 C CA . ARG A 1 111 ? -7.133 -7.958 5.505 1.00 93.69 111 ARG A CA 1
ATOM 914 C C . ARG A 1 111 ? -7.474 -8.598 6.846 1.00 93.69 111 ARG A C 1
ATOM 916 O O . ARG A 1 111 ? -8.391 -9.409 6.904 1.00 93.69 111 ARG A O 1
ATOM 923 N N . ASN A 1 112 ? -6.750 -8.235 7.898 1.00 96.12 112 ASN A N 1
ATOM 924 C CA . ASN A 1 112 ? -6.887 -8.854 9.210 1.00 96.12 112 ASN A CA 1
ATOM 925 C C . ASN A 1 112 ? -8.080 -8.309 10.005 1.00 96.12 112 ASN A C 1
ATOM 927 O O . ASN A 1 112 ? -8.643 -9.042 10.814 1.00 96.12 112 ASN A O 1
ATOM 931 N N . HIS A 1 113 ? -8.476 -7.048 9.789 1.00 95.81 113 HIS A N 1
ATOM 932 C CA . HIS A 1 113 ? -9.399 -6.359 10.705 1.00 95.81 113 HIS A CA 1
ATOM 933 C C . HIS A 1 113 ? -10.733 -5.929 10.088 1.00 95.81 113 HIS A C 1
ATOM 935 O O . HIS A 1 113 ? -11.613 -5.492 10.830 1.00 95.81 113 HIS A O 1
ATOM 941 N N . SER A 1 114 ? -10.930 -6.077 8.774 1.00 92.56 114 SER A N 1
ATOM 942 C CA . SER A 1 114 ? -12.144 -5.645 8.051 1.00 92.56 114 SER A CA 1
ATOM 943 C C . SER A 1 114 ? -13.465 -6.078 8.703 1.00 92.56 114 SER A C 1
ATOM 945 O O . SER A 1 114 ? -14.364 -5.253 8.873 1.00 92.56 114 SER A O 1
ATOM 947 N N . GLU A 1 115 ? -13.574 -7.332 9.141 1.00 90.75 115 GLU A N 1
ATOM 948 C CA . GLU A 1 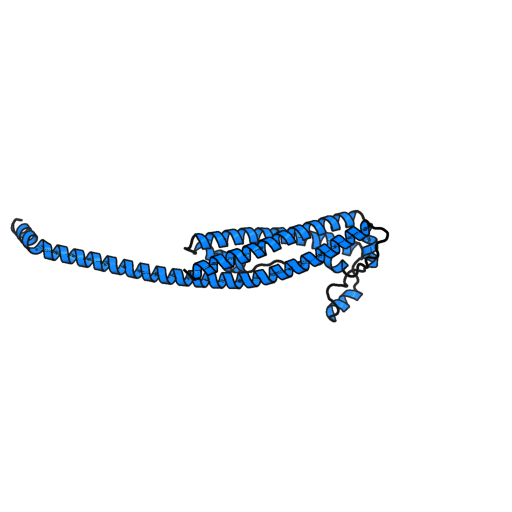115 ? -14.795 -7.866 9.767 1.00 90.75 115 GLU A CA 1
ATOM 949 C C . GLU A 1 115 ? -15.072 -7.256 11.154 1.00 90.75 115 GLU A C 1
ATOM 951 O O . GLU A 1 115 ? -16.221 -6.998 11.528 1.00 90.75 115 GLU A O 1
ATOM 956 N N . SER A 1 116 ? -14.010 -6.975 11.913 1.00 90.00 116 SER A N 1
ATOM 957 C CA . SER A 1 116 ? -14.090 -6.551 13.317 1.00 90.00 116 SER A CA 1
ATOM 958 C C . SER A 1 116 ? -14.543 -5.097 13.497 1.00 90.00 116 SER A C 1
ATOM 960 O O . SER A 1 116 ? -15.120 -4.737 14.526 1.00 90.00 116 SER A O 1
ATOM 962 N N . ILE A 1 117 ? -14.348 -4.254 12.481 1.00 90.31 117 ILE A N 1
ATOM 963 C CA . ILE A 1 117 ? -14.547 -2.798 12.574 1.00 90.31 117 ILE A CA 1
ATOM 964 C C . ILE A 1 117 ? -15.993 -2.400 12.828 1.00 90.31 117 ILE A C 1
ATOM 966 O O . ILE A 1 117 ? -16.260 -1.408 13.508 1.00 90.31 117 ILE A O 1
ATOM 970 N N . SER A 1 118 ? -16.940 -3.180 12.308 1.00 89.06 118 SER A N 1
ATOM 971 C CA . SER A 1 118 ? -18.369 -2.932 12.509 1.00 89.06 118 SER A CA 1
ATOM 972 C C . SER A 1 118 ? -18.767 -2.953 13.993 1.00 89.06 118 SER A C 1
ATOM 974 O O . SER A 1 118 ? -19.714 -2.269 14.385 1.00 89.06 118 SER A O 1
ATOM 976 N N . SER A 1 119 ? -18.005 -3.676 14.822 1.00 88.81 119 SER A N 1
ATOM 977 C CA . SER A 1 119 ? -18.252 -3.839 16.257 1.00 88.81 119 SER A CA 1
ATOM 978 C C . SER A 1 119 ? -17.662 -2.720 17.131 1.00 88.81 119 SER A C 1
ATOM 980 O O . SER A 1 119 ? -18.021 -2.603 18.304 1.00 88.81 119 SER A O 1
ATOM 982 N N . ILE A 1 120 ? -16.812 -1.857 16.561 1.00 93.88 120 ILE A N 1
ATOM 983 C CA . ILE A 1 120 ? -16.148 -0.751 17.264 1.00 93.88 120 ILE A CA 1
ATOM 984 C C . ILE A 1 120 ? -17.193 0.288 17.698 1.00 93.88 120 ILE A C 1
ATOM 986 O O . ILE A 1 120 ? -17.936 0.842 16.872 1.00 93.88 120 ILE A O 1
ATOM 990 N N . LYS A 1 121 ? -17.253 0.568 19.008 1.00 92.62 121 LYS A N 1
ATOM 991 C CA . LYS A 1 121 ? -18.196 1.532 19.598 1.00 92.62 121 LYS A CA 1
ATOM 992 C C . LYS A 1 121 ? -17.695 2.967 19.462 1.00 92.62 121 LYS A C 1
ATOM 994 O O . LYS A 1 121 ? -18.510 3.871 19.261 1.00 92.62 121 LYS A O 1
ATOM 999 N N . ASN A 1 122 ? -16.383 3.193 19.543 1.00 94.12 122 ASN A N 1
ATOM 1000 C CA . ASN A 1 122 ? -15.783 4.506 19.351 1.00 94.12 122 ASN A CA 1
ATOM 1001 C C . ASN A 1 122 ? -15.964 4.958 17.897 1.00 94.12 122 ASN A C 1
ATOM 1003 O O . ASN A 1 122 ? -15.281 4.512 16.975 1.00 94.12 122 ASN A O 1
ATOM 1007 N N . THR A 1 123 ? -16.903 5.879 17.687 1.00 94.75 123 THR A N 1
ATOM 1008 C CA . THR A 1 123 ? -17.281 6.351 16.352 1.00 94.75 123 THR A CA 1
ATOM 1009 C C . THR A 1 123 ? -16.161 7.106 15.644 1.00 94.75 123 THR A C 1
ATOM 1011 O O . THR A 1 123 ? -16.096 7.041 14.418 1.00 94.75 123 THR A O 1
ATOM 1014 N N . LYS A 1 124 ? -15.279 7.791 16.384 1.00 94.75 124 LYS A N 1
ATOM 1015 C CA . LYS A 1 124 ? -14.114 8.489 15.825 1.00 94.75 124 LYS A CA 1
ATOM 1016 C C . LYS A 1 124 ? -13.090 7.479 15.305 1.00 94.75 124 LYS A C 1
ATOM 1018 O O . LYS A 1 124 ? -12.733 7.548 14.133 1.00 94.75 124 LYS A O 1
ATOM 1023 N N . ALA A 1 125 ? -12.675 6.523 16.140 1.00 96.44 125 ALA A N 1
ATOM 1024 C CA . ALA A 1 125 ? -11.730 5.476 15.747 1.00 96.44 125 ALA A CA 1
ATOM 1025 C C . ALA A 1 125 ? -12.275 4.636 14.589 1.00 96.44 125 ALA A C 1
ATOM 1027 O O . ALA A 1 125 ? -11.592 4.449 13.587 1.00 96.44 125 ALA A O 1
ATOM 1028 N N . ARG A 1 126 ? -13.538 4.200 14.682 1.00 97.00 126 ARG A N 1
ATOM 1029 C CA . ARG A 1 126 ? -14.185 3.406 13.635 1.00 97.00 126 ARG A CA 1
ATOM 1030 C C . ARG A 1 126 ? -14.150 4.107 12.279 1.00 97.00 126 ARG A C 1
ATOM 1032 O O . ARG A 1 126 ? -13.766 3.482 11.300 1.00 97.00 126 ARG A O 1
ATOM 1039 N N . LYS A 1 127 ? -14.529 5.389 12.224 1.00 96.81 127 LYS A N 1
ATOM 1040 C CA . LYS A 1 127 ? -14.505 6.166 10.976 1.00 96.81 127 LYS A CA 1
ATOM 1041 C C . LYS A 1 127 ? -13.092 6.307 10.422 1.00 96.81 127 LYS A C 1
ATOM 1043 O O . LYS A 1 127 ? -12.898 6.041 9.246 1.00 96.81 127 LYS A O 1
ATOM 1048 N N . ALA A 1 128 ? -12.119 6.632 11.272 1.00 97.94 128 ALA A N 1
ATOM 1049 C CA . ALA A 1 128 ? -10.727 6.764 10.849 1.00 97.94 128 ALA A CA 1
ATOM 1050 C C . ALA A 1 128 ? -10.174 5.458 10.247 1.00 97.94 128 ALA A C 1
ATOM 1052 O O . ALA A 1 128 ? -9.488 5.491 9.230 1.00 97.94 128 ALA A O 1
ATOM 1053 N N . ILE A 1 129 ? -10.507 4.301 10.834 1.00 98.19 129 ILE A N 1
ATOM 1054 C CA . ILE A 1 129 ? -10.102 2.997 10.288 1.00 98.19 129 ILE A CA 1
ATOM 1055 C C . ILE A 1 129 ? -10.821 2.717 8.957 1.00 98.19 129 ILE A C 1
ATOM 1057 O O . ILE A 1 129 ? -10.194 2.259 8.008 1.00 98.19 129 ILE A O 1
ATOM 1061 N N . GLN A 1 130 ? -12.124 2.999 8.863 1.00 97.12 130 GLN A N 1
ATOM 1062 C CA . GLN A 1 130 ? -12.895 2.793 7.628 1.00 97.12 130 GLN A CA 1
ATOM 1063 C C . GLN A 1 130 ? -12.385 3.654 6.468 1.00 97.12 130 GLN A C 1
ATOM 1065 O O . GLN A 1 130 ? -12.269 3.156 5.352 1.00 97.12 130 GLN A O 1
ATOM 1070 N N . GLU A 1 131 ? -12.068 4.921 6.732 1.00 96.94 131 GLU A N 1
ATOM 1071 C CA . GLU A 1 131 ? -11.476 5.835 5.750 1.00 96.94 131 GLU A CA 1
ATOM 1072 C C . GLU A 1 131 ? -10.103 5.328 5.293 1.00 96.94 131 GLU A C 1
ATOM 1074 O O . GLU A 1 131 ? -9.862 5.219 4.094 1.00 96.94 131 GLU A O 1
ATOM 1079 N N . TYR A 1 132 ? -9.253 4.896 6.230 1.00 97.94 132 TYR A N 1
ATOM 1080 C CA . TYR A 1 132 ? -7.962 4.288 5.903 1.00 97.94 132 TYR A CA 1
ATOM 1081 C C . TYR A 1 132 ? -8.098 3.039 5.016 1.00 97.94 132 TYR A C 1
ATOM 1083 O O . TYR A 1 132 ? -7.317 2.857 4.087 1.00 97.94 132 TYR A O 1
ATOM 1091 N N . PHE A 1 133 ? -9.098 2.188 5.264 1.00 96.94 133 PHE A N 1
ATOM 1092 C CA . PHE A 1 133 ? -9.317 0.968 4.472 1.00 96.94 133 PHE A CA 1
ATOM 1093 C C . PHE A 1 133 ? -9.819 1.278 3.068 1.00 96.94 133 PHE A C 1
ATOM 1095 O O . PHE A 1 133 ? -9.406 0.635 2.109 1.00 96.94 133 PHE A O 1
ATOM 1102 N N . TYR A 1 134 ? -10.671 2.293 2.943 1.00 95.62 134 TYR A N 1
ATOM 1103 C CA . TYR A 1 134 ? -11.100 2.786 1.642 1.00 95.62 134 TYR A CA 1
ATOM 1104 C C . TYR A 1 134 ? -9.916 3.318 0.818 1.00 95.62 134 TYR A C 1
ATOM 1106 O O . TYR A 1 134 ? -9.809 3.044 -0.376 1.00 95.62 134 TYR A O 1
ATOM 1114 N N . ASP A 1 135 ? -9.003 4.048 1.457 1.00 95.62 135 ASP A N 1
ATOM 1115 C CA . ASP A 1 135 ? -7.785 4.528 0.805 1.00 95.62 135 ASP A CA 1
ATOM 1116 C C . ASP A 1 135 ? -6.857 3.373 0.398 1.00 95.62 135 ASP A C 1
ATOM 1118 O O . ASP A 1 135 ? -6.320 3.363 -0.713 1.00 95.62 135 ASP A O 1
ATOM 1122 N N . GLU A 1 136 ? -6.726 2.361 1.259 1.00 96.06 136 GLU A N 1
ATOM 1123 C CA . GLU A 1 136 ? -5.942 1.153 0.999 1.00 96.06 136 GLU A CA 1
ATOM 1124 C C . GLU A 1 136 ? -6.440 0.382 -0.236 1.00 96.06 136 GLU A C 1
ATOM 1126 O O . GLU A 1 136 ? -5.628 -0.005 -1.085 1.00 96.06 136 GLU A O 1
ATOM 1131 N N . ASP A 1 137 ? -7.761 0.249 -0.406 1.00 95.81 137 ASP A N 1
ATOM 1132 C CA . ASP A 1 137 ? -8.372 -0.321 -1.616 1.00 95.81 137 ASP A CA 1
ATOM 1133 C C . ASP A 1 137 ? -7.950 0.442 -2.884 1.00 95.81 137 ASP A C 1
ATOM 1135 O O . ASP A 1 137 ? -7.673 -0.162 -3.928 1.00 95.81 137 ASP A O 1
ATOM 1139 N N . GLY A 1 138 ? -7.848 1.771 -2.790 1.00 95.94 138 GLY A N 1
ATOM 1140 C CA . GLY A 1 138 ? -7.354 2.629 -3.864 1.00 95.94 138 GLY A CA 1
ATOM 1141 C C . GLY A 1 138 ? -5.915 2.294 -4.261 1.00 95.94 138 GLY A C 1
ATOM 1142 O O . GLY A 1 138 ? -5.626 2.105 -5.447 1.00 95.94 138 GLY A O 1
ATOM 1143 N N . VAL A 1 139 ? -5.020 2.140 -3.282 1.00 96.81 139 VAL A N 1
ATOM 1144 C CA . VAL A 1 139 ? -3.620 1.746 -3.528 1.00 96.81 139 VAL A CA 1
ATOM 1145 C C . VAL A 1 139 ? -3.547 0.357 -4.166 1.00 96.81 139 VAL A C 1
ATOM 1147 O O . VAL A 1 139 ? -2.790 0.151 -5.119 1.00 96.81 139 VAL A O 1
ATOM 1150 N N . ILE A 1 140 ? -4.355 -0.598 -3.693 1.00 95.94 140 ILE A N 1
ATOM 1151 C CA . ILE A 1 140 ? -4.423 -1.955 -4.255 1.00 95.94 140 ILE A CA 1
ATOM 1152 C C . ILE A 1 140 ? -4.887 -1.916 -5.718 1.00 95.94 140 ILE A C 1
ATOM 1154 O O . ILE A 1 140 ? -4.324 -2.619 -6.560 1.00 95.94 140 ILE A O 1
ATOM 1158 N N . SER A 1 141 ? -5.881 -1.088 -6.048 1.00 96.00 141 SER A N 1
ATOM 1159 C CA . SER A 1 141 ? -6.354 -0.923 -7.427 1.00 96.00 141 SER A CA 1
ATOM 1160 C C . SER A 1 141 ? -5.255 -0.379 -8.343 1.00 96.00 141 SER A C 1
ATOM 1162 O O . SER A 1 141 ? -4.969 -0.970 -9.385 1.00 96.00 141 SER A O 1
ATOM 1164 N N . VAL A 1 142 ? -4.578 0.697 -7.928 1.00 96.62 142 VAL A N 1
ATOM 1165 C CA . VAL A 1 142 ? -3.474 1.297 -8.700 1.00 96.62 142 VAL A CA 1
ATOM 1166 C C . VAL A 1 142 ? -2.302 0.322 -8.848 1.00 96.62 142 VAL A C 1
ATOM 1168 O O . VAL A 1 142 ? -1.682 0.257 -9.909 1.00 96.62 142 VAL A O 1
ATOM 1171 N N . THR A 1 143 ? -2.028 -0.491 -7.823 1.00 96.88 143 THR A N 1
ATOM 1172 C CA . THR A 1 143 ? -0.994 -1.536 -7.878 1.00 96.88 143 THR A CA 1
ATOM 1173 C C . THR A 1 143 ? -1.292 -2.556 -8.979 1.00 96.88 143 THR A C 1
ATOM 1175 O O . THR A 1 143 ? -0.403 -2.873 -9.764 1.00 96.88 143 THR A O 1
ATOM 1178 N N . LYS A 1 144 ? -2.545 -3.014 -9.111 1.00 95.75 144 LYS A N 1
ATOM 1179 C CA . LYS A 1 144 ? -2.950 -3.963 -10.167 1.00 95.75 144 LYS A CA 1
ATOM 1180 C C . LYS A 1 144 ? -2.801 -3.380 -11.573 1.00 95.75 144 LYS A C 1
ATOM 1182 O O . LYS A 1 144 ? -2.346 -4.069 -12.487 1.00 95.75 144 LYS A O 1
ATOM 1187 N N . GLU A 1 145 ? -3.162 -2.112 -11.762 1.00 95.38 145 GLU A N 1
ATOM 1188 C CA . GLU A 1 145 ? -2.955 -1.426 -13.044 1.00 95.38 145 GLU A CA 1
ATOM 1189 C C . GLU A 1 145 ? -1.467 -1.341 -13.394 1.00 95.38 145 GLU A C 1
ATOM 1191 O O . GLU A 1 145 ? -1.064 -1.676 -14.507 1.00 95.38 145 GLU A O 1
ATOM 1196 N N . TYR A 1 146 ? -0.637 -0.941 -12.428 1.00 97.06 146 TYR A N 1
ATOM 1197 C CA . TYR A 1 146 ? 0.816 -0.922 -12.572 1.00 97.06 146 TYR A CA 1
ATOM 1198 C C . TYR A 1 146 ? 1.369 -2.312 -12.936 1.00 97.06 146 TYR A C 1
ATOM 1200 O O . TYR A 1 146 ? 2.165 -2.429 -13.871 1.00 97.06 146 TYR A O 1
ATOM 1208 N N . GLU A 1 147 ? 0.925 -3.370 -12.251 1.00 95.88 147 GLU A N 1
ATOM 1209 C CA . GLU A 1 147 ? 1.350 -4.752 -12.507 1.00 95.88 147 GLU A CA 1
ATOM 1210 C C . GLU A 1 147 ? 1.013 -5.186 -13.933 1.00 95.88 147 GLU A C 1
ATOM 1212 O O . GLU A 1 147 ? 1.858 -5.778 -14.606 1.00 95.88 147 GLU A O 1
ATOM 1217 N N . THR A 1 148 ? -0.176 -4.820 -14.415 1.00 95.94 148 THR A N 1
ATOM 1218 C CA . THR A 1 148 ? -0.628 -5.079 -15.788 1.00 95.94 148 THR A CA 1
ATOM 1219 C C . THR A 1 148 ? 0.330 -4.451 -16.805 1.00 95.94 148 THR A C 1
ATOM 1221 O O . THR A 1 148 ? 0.772 -5.121 -17.735 1.00 95.94 148 THR A O 1
ATOM 1224 N N . ILE A 1 149 ? 0.756 -3.196 -16.606 1.00 96.81 149 ILE A N 1
ATOM 1225 C CA . ILE A 1 149 ? 1.739 -2.555 -17.502 1.00 96.81 149 ILE A CA 1
ATOM 1226 C C . ILE A 1 149 ? 3.083 -3.283 -17.475 1.00 96.81 149 ILE A C 1
ATOM 1228 O O . ILE A 1 149 ? 3.711 -3.488 -18.518 1.00 96.81 149 ILE A O 1
ATOM 1232 N N . VAL A 1 150 ? 3.545 -3.694 -16.294 1.00 96.38 150 VAL A N 1
ATOM 1233 C CA . VAL A 1 150 ? 4.827 -4.393 -16.169 1.00 96.38 150 VAL A CA 1
ATOM 1234 C C . VAL A 1 150 ? 4.777 -5.762 -16.847 1.00 96.38 150 VAL A C 1
ATOM 1236 O O . VAL A 1 150 ? 5.696 -6.103 -17.594 1.00 96.38 150 VAL A O 1
ATOM 1239 N N . ILE A 1 151 ? 3.745 -6.558 -16.577 1.00 95.69 151 ILE A N 1
ATOM 1240 C CA . ILE A 1 151 ? 3.642 -7.939 -17.056 1.00 95.69 151 ILE A CA 1
ATOM 1241 C C . ILE A 1 151 ? 3.278 -7.964 -18.534 1.00 95.69 151 ILE A C 1
ATOM 1243 O O . ILE A 1 151 ? 4.037 -8.505 -19.336 1.00 95.69 151 ILE A O 1
ATOM 1247 N N . ASP A 1 152 ? 2.167 -7.338 -18.898 1.00 96.81 152 ASP A N 1
ATOM 1248 C CA . ASP A 1 152 ? 1.551 -7.573 -20.200 1.00 96.81 152 ASP A CA 1
ATOM 1249 C C . ASP A 1 152 ? 2.208 -6.748 -21.299 1.00 96.81 152 ASP A C 1
ATOM 1251 O O . ASP A 1 152 ? 2.168 -7.135 -22.467 1.00 96.81 152 ASP A O 1
ATOM 1255 N N . ARG A 1 153 ? 2.850 -5.629 -20.938 1.00 96.94 153 ARG A N 1
ATOM 1256 C CA . ARG A 1 153 ? 3.472 -4.722 -21.907 1.00 96.94 153 ARG A CA 1
ATOM 1257 C C . ARG A 1 153 ? 4.981 -4.749 -21.840 1.00 96.94 153 ARG A C 1
ATOM 1259 O O . ARG A 1 153 ? 5.613 -5.138 -22.815 1.00 96.94 153 ARG A O 1
ATOM 1266 N N . VAL A 1 154 ? 5.577 -4.370 -20.708 1.00 96.56 154 VAL A N 1
ATOM 1267 C CA . VAL A 1 154 ? 7.043 -4.286 -20.610 1.00 96.56 154 VAL A CA 1
ATOM 1268 C C . VAL A 1 154 ? 7.681 -5.661 -20.774 1.00 96.56 154 VAL A C 1
ATOM 1270 O O . VAL A 1 154 ? 8.582 -5.827 -21.593 1.00 96.56 154 VAL A O 1
ATOM 1273 N N . ARG A 1 155 ? 7.243 -6.661 -20.001 1.00 95.12 155 ARG A N 1
ATOM 1274 C CA . ARG A 1 155 ? 7.866 -7.989 -20.053 1.00 95.12 155 ARG A CA 1
ATOM 1275 C C . ARG A 1 155 ? 7.603 -8.701 -21.372 1.00 95.12 155 ARG A C 1
ATOM 1277 O O . ARG A 1 155 ? 8.553 -9.255 -21.920 1.00 95.12 155 ARG A O 1
ATOM 1284 N N . SER A 1 156 ? 6.376 -8.643 -21.886 1.00 96.31 156 SER A N 1
ATOM 1285 C CA . SER A 1 156 ? 6.033 -9.196 -23.202 1.00 96.31 156 SER A CA 1
ATOM 1286 C C . SER A 1 156 ? 6.906 -8.595 -24.301 1.00 96.31 156 SER A C 1
ATOM 1288 O O . SER A 1 156 ? 7.594 -9.326 -25.004 1.00 96.31 156 SER A O 1
ATOM 1290 N N . TYR A 1 157 ? 7.009 -7.264 -24.360 1.00 96.75 157 TYR A N 1
ATOM 1291 C CA . TYR A 1 157 ? 7.815 -6.592 -25.377 1.00 96.75 157 TYR A CA 1
ATOM 1292 C C . TYR A 1 157 ? 9.301 -6.971 -25.306 1.00 96.75 157 TYR A C 1
ATOM 1294 O O . TYR A 1 157 ? 9.940 -7.228 -26.327 1.00 96.75 157 TYR A O 1
ATOM 1302 N N . LEU A 1 158 ? 9.863 -7.031 -24.094 1.00 94.19 158 LEU A N 1
ATOM 1303 C CA . LEU A 1 158 ? 11.247 -7.463 -23.884 1.00 94.19 158 LEU A CA 1
ATOM 1304 C C . LEU A 1 158 ? 11.469 -8.924 -24.309 1.00 94.19 158 LEU A C 1
ATOM 1306 O O . LEU A 1 158 ? 12.547 -9.244 -24.816 1.00 94.19 158 LEU A O 1
ATOM 1310 N N . ALA A 1 159 ? 10.482 -9.801 -24.101 1.00 93.25 159 ALA A N 1
ATOM 1311 C CA . ALA A 1 159 ? 10.541 -11.191 -24.546 1.00 93.25 159 ALA A CA 1
ATOM 1312 C C . ALA A 1 159 ? 10.534 -11.280 -26.076 1.00 93.25 159 ALA A C 1
ATOM 1314 O O . ALA A 1 159 ? 11.447 -11.875 -26.650 1.00 93.25 159 ALA A O 1
ATOM 1315 N N . ASP A 1 160 ? 9.567 -10.624 -26.719 1.00 95.50 160 ASP A N 1
ATOM 1316 C CA . ASP A 1 160 ? 9.375 -10.643 -28.173 1.00 95.50 160 ASP A CA 1
ATOM 1317 C C . ASP A 1 160 ? 10.592 -10.080 -28.924 1.00 95.50 160 ASP A C 1
ATOM 1319 O O . ASP A 1 160 ? 10.940 -10.534 -30.014 1.00 95.50 160 ASP A O 1
ATOM 1323 N N . ASN A 1 161 ? 11.312 -9.144 -28.297 1.00 94.50 161 ASN A N 1
ATOM 1324 C CA . ASN A 1 161 ? 12.520 -8.527 -28.845 1.00 94.50 161 ASN A CA 1
ATOM 1325 C C . ASN A 1 161 ? 13.832 -9.192 -28.395 1.00 94.50 161 ASN A C 1
ATOM 1327 O O . ASN A 1 161 ? 14.916 -8.651 -28.629 1.00 94.50 161 ASN A O 1
ATOM 1331 N N . ASN A 1 162 ? 13.771 -10.379 -27.778 1.00 92.00 162 ASN A N 1
ATOM 1332 C CA . ASN A 1 162 ? 14.942 -11.144 -27.329 1.00 92.00 162 ASN A CA 1
ATOM 1333 C C . ASN A 1 162 ? 15.889 -10.333 -26.422 1.00 92.00 162 ASN A C 1
ATOM 1335 O O . ASN A 1 162 ? 17.114 -10.472 -26.492 1.00 92.00 162 ASN A O 1
ATOM 1339 N N . ALA A 1 163 ? 15.332 -9.456 -25.584 1.00 91.25 163 ALA A N 1
ATOM 1340 C CA . ALA A 1 163 ? 16.118 -8.623 -24.680 1.00 91.25 163 ALA A CA 1
ATOM 1341 C C . ALA A 1 163 ? 16.615 -9.412 -23.454 1.00 91.25 163 ALA A C 1
ATOM 1343 O O . ALA A 1 163 ? 17.567 -8.992 -22.796 1.00 91.25 163 ALA A O 1
ATOM 1344 N N . TYR A 1 164 ? 15.999 -10.558 -23.147 1.00 89.19 164 TYR A N 1
ATOM 1345 C CA . TYR A 1 164 ? 16.395 -11.432 -22.042 1.00 89.19 164 TYR A CA 1
ATOM 1346 C C . TYR A 1 164 ? 17.605 -12.307 -22.368 1.00 89.19 164 TYR A C 1
ATOM 1348 O O . TYR A 1 164 ? 17.702 -12.891 -23.444 1.00 89.19 164 TYR A O 1
ATOM 1356 N N . GLU A 1 165 ? 18.500 -12.477 -21.392 1.00 84.19 165 GLU A N 1
ATOM 1357 C CA . GLU A 1 165 ? 19.684 -13.330 -21.534 1.00 84.19 165 GLU A CA 1
ATOM 1358 C C . GLU A 1 165 ? 19.713 -14.466 -20.513 1.00 84.19 165 GLU A C 1
ATOM 1360 O O . GLU A 1 165 ? 19.927 -14.260 -19.317 1.00 84.19 165 GLU A O 1
ATOM 1365 N N . LEU A 1 166 ? 19.612 -15.702 -21.012 1.00 82.25 166 LEU A N 1
ATOM 1366 C CA . LEU A 1 166 ? 19.630 -16.914 -20.188 1.00 82.25 166 LEU A CA 1
ATOM 1367 C C . LEU A 1 166 ? 20.897 -17.038 -19.327 1.00 82.25 166 LEU A C 1
ATOM 1369 O O . LEU A 1 166 ? 20.821 -17.461 -18.174 1.00 82.25 166 LEU A O 1
ATOM 1373 N N . LYS A 1 167 ? 22.065 -16.637 -19.850 1.00 78.94 167 LYS A N 1
ATOM 1374 C CA . LYS A 1 167 ? 23.335 -16.673 -19.096 1.00 78.94 167 LYS A CA 1
ATOM 1375 C C . LYS A 1 167 ? 23.283 -15.824 -17.819 1.00 78.94 16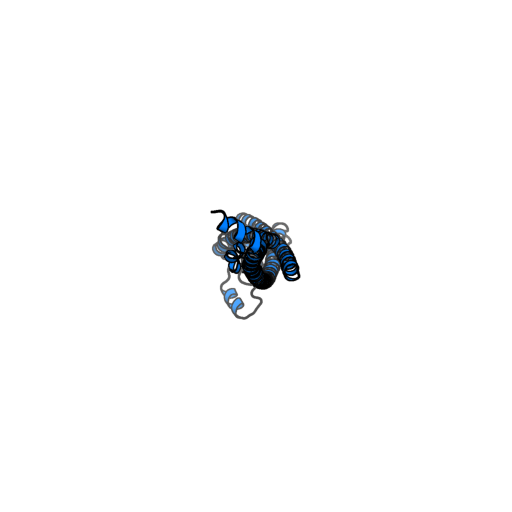7 LYS A C 1
ATOM 1377 O O . LYS A 1 167 ? 23.968 -16.147 -16.852 1.00 78.94 167 LYS A O 1
ATOM 1382 N N . ASN A 1 168 ? 22.439 -14.791 -17.788 1.00 75.31 168 ASN A N 1
ATOM 1383 C CA . ASN A 1 168 ? 22.330 -13.897 -16.643 1.00 75.31 168 ASN A CA 1
ATOM 1384 C C . ASN A 1 168 ? 21.399 -14.452 -15.552 1.00 75.31 168 ASN A C 1
ATOM 1386 O O . ASN A 1 168 ? 21.561 -14.115 -14.384 1.00 75.31 168 ASN A O 1
ATOM 1390 N N . VAL A 1 169 ? 20.526 -15.413 -15.883 1.00 75.31 169 VAL A N 1
ATOM 1391 C CA . VAL A 1 169 ? 19.708 -16.139 -14.894 1.00 75.31 169 VAL A CA 1
ATOM 1392 C C . VAL A 1 169 ? 20.588 -16.855 -13.868 1.00 75.31 169 VAL A C 1
ATOM 1394 O O . VAL A 1 169 ? 20.268 -16.862 -12.686 1.00 75.31 169 VAL A O 1
ATOM 1397 N N . ARG A 1 170 ? 21.736 -17.415 -14.279 1.00 66.81 170 ARG A N 1
ATOM 1398 C CA . ARG A 1 170 ? 22.662 -18.068 -13.338 1.00 66.81 170 ARG A CA 1
ATOM 1399 C C . ARG A 1 170 ? 23.283 -17.086 -12.347 1.00 66.81 170 ARG A C 1
ATOM 1401 O O . ARG A 1 170 ? 23.450 -17.457 -11.193 1.00 66.81 170 ARG A O 1
ATOM 1408 N N . LYS A 1 171 ? 23.564 -15.845 -12.759 1.00 65.56 171 LYS A N 1
ATOM 1409 C CA . LYS A 1 171 ? 24.131 -14.807 -11.877 1.00 65.56 171 LYS A CA 1
ATOM 1410 C C . LYS A 1 171 ? 23.183 -14.445 -10.729 1.00 65.56 171 LYS A C 1
ATOM 1412 O O . LYS A 1 171 ? 23.636 -14.198 -9.617 1.00 65.56 171 LYS A O 1
ATOM 1417 N N . MET A 1 172 ? 21.870 -14.542 -10.961 1.00 61.56 172 MET A N 1
ATOM 1418 C CA . MET A 1 172 ? 20.833 -14.309 -9.948 1.00 61.56 172 MET A CA 1
ATOM 1419 C C . MET A 1 172 ? 20.947 -15.245 -8.731 1.00 61.56 172 MET A C 1
ATOM 1421 O O . MET A 1 172 ? 20.655 -14.836 -7.609 1.00 61.56 172 MET A O 1
ATOM 1425 N N . PHE A 1 173 ? 21.388 -16.489 -8.938 1.00 61.31 173 PHE A N 1
ATOM 1426 C CA . PHE A 1 173 ? 21.469 -17.511 -7.888 1.00 61.31 173 PHE A CA 1
ATOM 1427 C C . PHE A 1 173 ? 22.815 -17.541 -7.148 1.00 61.31 173 PHE A C 1
ATOM 1429 O O . PHE A 1 173 ? 22.954 -18.290 -6.185 1.00 61.31 173 PHE A O 1
ATOM 1436 N N . VAL A 1 174 ? 23.797 -16.736 -7.573 1.00 59.00 174 VAL A N 1
ATOM 1437 C CA . VAL A 1 174 ? 25.162 -16.725 -7.005 1.00 59.00 174 VAL A CA 1
ATOM 1438 C C . VAL A 1 174 ? 25.391 -15.526 -6.065 1.00 59.00 174 VAL A C 1
ATOM 1440 O O . VAL A 1 174 ? 26.452 -15.394 -5.469 1.00 59.00 174 VAL A O 1
ATOM 1443 N N . GLY A 1 175 ? 24.378 -14.678 -5.852 1.00 53.91 175 GLY A N 1
ATOM 1444 C CA . GLY A 1 175 ? 24.445 -13.574 -4.883 1.00 53.91 175 GLY A CA 1
ATOM 1445 C C . GLY A 1 175 ? 25.151 -12.310 -5.388 1.00 53.91 175 GLY A C 1
ATOM 1446 O O . GLY A 1 175 ? 25.289 -11.357 -4.627 1.00 53.91 175 GLY A O 1
ATOM 1447 N N . GLU A 1 176 ? 25.546 -12.264 -6.664 1.00 53.28 176 GLU A N 1
ATOM 1448 C CA . GLU A 1 176 ? 25.873 -11.007 -7.348 1.00 53.28 176 GLU A CA 1
ATOM 1449 C C . GLU A 1 176 ? 24.590 -10.171 -7.491 1.00 53.28 176 GLU A C 1
ATOM 1451 O O . GLU A 1 176 ? 23.514 -10.739 -7.693 1.00 53.28 176 GLU A O 1
ATOM 1456 N N . ASN A 1 177 ? 24.692 -8.842 -7.331 1.00 53.03 177 ASN A N 1
ATOM 1457 C CA . ASN A 1 177 ? 23.584 -7.876 -7.311 1.00 53.03 177 ASN A CA 1
ATOM 1458 C C . ASN A 1 177 ? 22.391 -8.306 -8.187 1.00 53.03 177 ASN A C 1
ATOM 1460 O O . ASN A 1 177 ? 22.357 -8.087 -9.397 1.00 53.03 177 ASN A O 1
ATOM 1464 N N . GLN A 1 178 ? 21.362 -8.874 -7.546 1.00 51.97 178 GLN A N 1
ATOM 1465 C CA . GLN A 1 178 ? 20.174 -9.471 -8.184 1.00 51.97 178 GLN A CA 1
ATOM 1466 C C . GLN A 1 178 ? 19.358 -8.488 -9.050 1.00 51.97 178 GLN A C 1
ATOM 1468 O O . GLN A 1 178 ? 18.376 -8.876 -9.682 1.00 51.97 178 GLN A O 1
ATOM 1473 N N . ARG A 1 179 ? 19.732 -7.206 -9.041 1.00 51.69 179 ARG A N 1
ATOM 1474 C CA . ARG A 1 179 ? 19.016 -6.077 -9.637 1.00 51.69 179 ARG A CA 1
ATOM 1475 C C . ARG A 1 179 ? 19.533 -5.700 -11.031 1.00 51.69 179 ARG A C 1
ATOM 1477 O O . ARG A 1 179 ? 18.800 -5.056 -11.772 1.00 51.69 179 ARG A O 1
ATOM 1484 N N . GLU A 1 180 ? 20.736 -6.139 -11.405 1.00 55.38 180 GLU A N 1
ATOM 1485 C CA . GLU A 1 180 ? 21.459 -5.586 -12.562 1.00 55.38 180 GLU A CA 1
ATOM 1486 C C . GLU A 1 180 ? 21.413 -6.446 -13.831 1.00 55.38 180 GLU A C 1
ATOM 1488 O O . GLU A 1 180 ? 21.733 -5.953 -14.902 1.00 55.38 180 GLU A O 1
ATOM 1493 N N . ILE A 1 181 ? 21.054 -7.735 -13.807 1.00 62.34 181 ILE A N 1
ATOM 1494 C CA . ILE A 1 181 ? 21.364 -8.549 -14.996 1.00 62.34 181 ILE A CA 1
ATOM 1495 C C . ILE A 1 181 ? 20.315 -9.627 -15.277 1.00 62.34 181 ILE A C 1
ATOM 1497 O O . ILE A 1 181 ? 20.471 -10.791 -14.938 1.00 62.34 181 ILE A O 1
ATOM 1501 N N . LEU A 1 182 ? 19.232 -9.244 -15.955 1.00 69.75 182 LEU A N 1
ATOM 1502 C CA . LEU A 1 182 ? 18.382 -10.182 -16.715 1.00 69.75 182 LEU A CA 1
ATOM 1503 C C . LEU A 1 182 ? 18.161 -9.736 -18.162 1.00 69.75 182 LEU A C 1
ATOM 1505 O O . LEU A 1 182 ? 17.768 -10.550 -18.997 1.00 69.75 182 LEU A O 1
ATOM 1509 N N . ILE A 1 183 ? 18.430 -8.465 -18.457 1.00 82.81 183 ILE A N 1
ATOM 1510 C CA . ILE A 1 183 ? 18.260 -7.862 -19.774 1.00 82.81 183 ILE A CA 1
ATOM 1511 C C . ILE A 1 183 ? 19.650 -7.538 -20.333 1.00 82.81 183 ILE A C 1
ATOM 1513 O O . ILE A 1 183 ? 20.535 -7.153 -19.573 1.00 82.81 183 ILE A O 1
ATOM 1517 N N . ASN A 1 184 ? 19.857 -7.719 -21.636 1.00 85.94 184 ASN A N 1
ATOM 1518 C CA . ASN A 1 184 ? 21.084 -7.323 -22.324 1.00 85.94 184 ASN A CA 1
ATOM 1519 C C . ASN A 1 184 ? 21.104 -5.796 -22.554 1.00 85.94 184 ASN A C 1
ATOM 1521 O O . ASN A 1 184 ? 20.258 -5.313 -23.311 1.00 85.94 184 ASN A O 1
ATOM 1525 N N . PRO A 1 185 ? 22.077 -5.045 -21.999 1.00 86.38 185 PRO A N 1
ATOM 1526 C CA . PRO A 1 185 ? 22.153 -3.592 -22.172 1.00 86.38 185 PRO A CA 1
ATOM 1527 C C . PRO A 1 185 ? 22.229 -3.133 -23.637 1.00 86.38 185 PRO A C 1
ATOM 1529 O O . PRO A 1 185 ? 21.549 -2.190 -24.023 1.00 86.38 185 PRO A O 1
ATOM 1532 N N . ALA A 1 186 ? 22.974 -3.838 -24.492 1.00 86.44 186 ALA A N 1
ATOM 1533 C CA . ALA A 1 186 ? 23.073 -3.507 -25.916 1.00 86.44 186 ALA A CA 1
ATOM 1534 C C . ALA A 1 186 ? 21.754 -3.753 -26.670 1.00 86.44 186 ALA A C 1
ATOM 1536 O O . ALA A 1 186 ? 21.428 -3.031 -27.611 1.00 86.44 186 ALA A O 1
ATOM 1537 N N . LYS A 1 187 ? 20.964 -4.755 -26.256 1.00 89.38 187 LYS A N 1
ATOM 1538 C CA . LYS A 1 187 ? 19.605 -4.949 -26.790 1.00 89.38 187 LYS A CA 1
ATOM 1539 C C . LYS A 1 187 ? 18.660 -3.850 -26.323 1.00 89.38 187 LYS A C 1
ATOM 1541 O O . LYS A 1 187 ? 17.827 -3.431 -27.117 1.00 89.38 187 LYS A O 1
ATOM 1546 N N . VAL A 1 188 ? 18.814 -3.373 -25.085 1.00 88.88 188 VAL A N 1
ATOM 1547 C CA . VAL A 1 188 ? 18.047 -2.234 -24.557 1.00 88.88 188 VAL A CA 1
ATOM 1548 C C . VAL A 1 188 ? 18.303 -0.976 -25.385 1.00 88.88 188 VAL A C 1
ATOM 1550 O O . VAL A 1 188 ? 17.347 -0.390 -25.879 1.00 88.88 188 VAL A O 1
ATOM 1553 N N . ALA A 1 189 ? 19.568 -0.636 -25.645 1.00 88.56 189 ALA A N 1
ATOM 1554 C CA . ALA A 1 189 ? 19.925 0.502 -26.498 1.00 88.56 189 ALA A CA 1
ATOM 1555 C C . ALA A 1 189 ? 19.262 0.425 -27.888 1.00 88.56 189 ALA A C 1
ATOM 1557 O O . ALA A 1 189 ? 18.764 1.412 -28.424 1.00 88.56 189 ALA A O 1
ATOM 1558 N N . HIS A 1 190 ? 19.194 -0.777 -28.472 1.00 89.62 190 HIS A N 1
ATOM 1559 C CA . HIS A 1 190 ? 18.515 -0.969 -29.753 1.00 89.62 190 HIS A CA 1
ATOM 1560 C C . HIS A 1 190 ? 16.998 -0.734 -29.655 1.00 89.62 190 HIS A C 1
ATOM 1562 O O . HIS A 1 190 ? 16.441 -0.032 -30.495 1.00 89.62 190 HIS A O 1
ATOM 1568 N N . ILE A 1 191 ? 16.316 -1.304 -28.654 1.00 92.81 191 ILE A N 1
ATOM 1569 C CA . ILE A 1 191 ? 14.854 -1.162 -28.521 1.00 92.81 191 ILE A CA 1
ATOM 1570 C C . ILE A 1 191 ? 14.415 0.240 -28.088 1.00 92.81 191 ILE A C 1
ATOM 1572 O O . ILE A 1 191 ? 13.273 0.597 -28.346 1.00 92.81 191 ILE A O 1
ATOM 1576 N N . LEU A 1 192 ? 15.283 1.051 -27.473 1.00 92.06 192 LEU A N 1
ATOM 1577 C CA . LEU A 1 192 ? 14.962 2.443 -27.121 1.00 92.06 192 LEU A CA 1
ATOM 1578 C C . LEU A 1 192 ? 14.673 3.318 -28.349 1.00 92.06 192 LEU A C 1
ATOM 1580 O O . LEU A 1 192 ? 13.903 4.273 -28.260 1.00 92.06 192 LEU A O 1
ATOM 1584 N N . ASN A 1 193 ? 15.205 2.945 -29.513 1.00 90.50 193 ASN A N 1
ATOM 1585 C CA . ASN A 1 193 ? 14.905 3.609 -30.781 1.00 90.50 193 ASN A CA 1
ATOM 1586 C C . ASN A 1 193 ? 13.548 3.198 -31.384 1.00 90.50 193 ASN A C 1
ATOM 1588 O O . ASN A 1 193 ? 13.122 3.779 -32.381 1.00 90.50 193 ASN A O 1
ATOM 1592 N N . ASP A 1 194 ? 12.864 2.205 -30.809 1.00 95.56 194 ASP A N 1
ATOM 1593 C CA . ASP A 1 194 ? 11.555 1.762 -31.280 1.00 95.56 194 ASP A CA 1
ATOM 1594 C C . ASP A 1 194 ? 10.433 2.620 -30.682 1.00 95.56 194 ASP A C 1
ATOM 1596 O O . ASP A 1 194 ? 10.228 2.659 -29.466 1.00 95.56 194 ASP A O 1
ATOM 1600 N N . THR A 1 195 ? 9.647 3.268 -31.544 1.00 96.06 195 THR A N 1
ATOM 1601 C CA . THR A 1 195 ? 8.494 4.083 -31.142 1.00 96.06 195 THR A CA 1
ATOM 1602 C C . THR A 1 195 ? 7.486 3.302 -30.294 1.00 96.06 195 THR A C 1
ATOM 1604 O O . THR A 1 195 ? 6.928 3.860 -29.350 1.00 96.06 195 THR A O 1
ATOM 1607 N N . GLN A 1 196 ? 7.252 2.015 -30.574 1.00 96.69 196 GLN A N 1
ATOM 1608 C CA . GLN A 1 196 ? 6.347 1.197 -29.766 1.00 96.69 196 GLN A CA 1
ATOM 1609 C C . GLN A 1 196 ? 6.888 1.031 -28.342 1.00 96.69 196 GLN A C 1
ATOM 1611 O O . GLN A 1 196 ? 6.133 1.159 -27.373 1.00 96.69 196 GLN A O 1
ATOM 1616 N N . PHE A 1 197 ? 8.192 0.790 -28.201 1.00 96.81 197 PHE A N 1
ATOM 1617 C CA . PHE A 1 197 ? 8.813 0.684 -26.887 1.00 96.81 197 PHE A CA 1
ATOM 1618 C C . PHE A 1 197 ? 8.801 2.014 -26.138 1.00 96.81 197 PHE A C 1
ATOM 1620 O O . PHE A 1 197 ? 8.520 2.024 -24.943 1.00 96.81 197 PHE A O 1
ATOM 1627 N N . GLN A 1 198 ? 9.016 3.136 -26.827 1.00 97.06 198 GLN A N 1
ATOM 1628 C CA . GLN A 1 198 ? 8.929 4.471 -26.227 1.00 97.06 198 GLN A CA 1
ATOM 1629 C C . GLN A 1 198 ? 7.543 4.735 -25.618 1.00 97.06 198 GLN A C 1
ATOM 1631 O O . GLN A 1 198 ? 7.451 5.243 -24.501 1.00 97.06 198 GLN A O 1
ATOM 1636 N N . GLN A 1 199 ? 6.458 4.315 -26.283 1.00 97.56 199 GLN A N 1
ATOM 1637 C CA . GLN A 1 199 ? 5.099 4.411 -25.723 1.00 97.56 199 GLN A CA 1
ATOM 1638 C C . GLN A 1 199 ? 4.915 3.527 -24.481 1.00 97.56 199 GLN A C 1
ATOM 1640 O O . GLN A 1 199 ? 4.279 3.927 -23.505 1.00 97.56 199 GLN A O 1
ATOM 1645 N N . ILE A 1 200 ? 5.484 2.318 -24.491 1.00 97.88 200 ILE A N 1
ATOM 1646 C CA . ILE A 1 200 ? 5.471 1.424 -23.327 1.00 97.88 200 ILE A CA 1
ATOM 1647 C C . ILE A 1 200 ? 6.272 2.031 -22.167 1.00 97.88 200 ILE A C 1
ATOM 1649 O O . ILE A 1 200 ? 5.813 1.981 -21.027 1.00 97.88 200 ILE A O 1
ATOM 1653 N N . LEU A 1 201 ? 7.439 2.615 -22.443 1.00 97.31 201 LEU A N 1
ATOM 1654 C CA . LEU A 1 201 ? 8.305 3.247 -21.452 1.00 97.31 201 LEU A CA 1
ATOM 1655 C C . LEU A 1 201 ? 7.638 4.475 -20.824 1.00 97.31 201 LEU A C 1
ATOM 1657 O O . LEU A 1 201 ? 7.650 4.603 -19.600 1.00 97.31 201 LEU A O 1
ATOM 1661 N N . PHE A 1 202 ? 6.998 5.320 -21.637 1.00 97.19 202 PHE A N 1
ATOM 1662 C CA . PHE A 1 202 ? 6.206 6.456 -21.164 1.00 97.19 202 PHE A CA 1
ATOM 1663 C C . PHE A 1 202 ? 5.150 6.008 -20.151 1.00 97.19 202 PHE A C 1
ATOM 1665 O O . PHE A 1 202 ? 5.099 6.499 -19.022 1.00 97.19 202 PHE A O 1
ATOM 1672 N N . GLU A 1 203 ? 4.337 5.019 -20.518 1.00 97.31 203 GLU A N 1
ATOM 1673 C CA . GLU A 1 203 ? 3.262 4.545 -19.653 1.00 97.31 203 GLU A CA 1
ATOM 1674 C C . GLU A 1 203 ? 3.789 3.835 -18.409 1.00 97.31 203 GLU A C 1
ATOM 1676 O O . GLU A 1 203 ? 3.267 4.018 -17.308 1.00 97.31 203 GLU A O 1
ATOM 1681 N N . ARG A 1 204 ? 4.876 3.074 -18.559 1.00 96.94 204 ARG A N 1
ATOM 1682 C CA . ARG A 1 204 ? 5.574 2.444 -17.445 1.00 96.94 204 ARG A CA 1
ATOM 1683 C C . ARG A 1 204 ? 6.063 3.487 -16.444 1.00 96.94 204 ARG A C 1
ATOM 1685 O O . ARG A 1 204 ? 5.856 3.292 -15.245 1.00 96.94 204 ARG A O 1
ATOM 1692 N N . ARG A 1 205 ? 6.684 4.577 -16.907 1.00 97.75 205 ARG A N 1
ATOM 1693 C CA . ARG A 1 205 ? 7.157 5.692 -16.072 1.00 97.75 205 ARG A CA 1
ATOM 1694 C C . ARG A 1 205 ? 5.984 6.376 -15.373 1.00 97.75 205 ARG A C 1
ATOM 1696 O O . ARG A 1 205 ? 5.978 6.451 -14.146 1.00 97.75 205 ARG A O 1
ATOM 1703 N N . PHE A 1 206 ? 4.949 6.745 -16.128 1.00 98.00 206 PHE A N 1
ATOM 1704 C CA . PHE A 1 206 ? 3.731 7.376 -15.610 1.00 98.00 206 PHE A CA 1
ATOM 1705 C C . PHE A 1 206 ? 3.045 6.540 -14.518 1.00 98.00 206 PHE A C 1
ATOM 1707 O O . PHE A 1 206 ? 2.768 7.040 -13.429 1.00 98.00 206 PHE A O 1
ATOM 1714 N N . LYS A 1 207 ? 2.833 5.238 -14.751 1.00 97.62 207 LYS A N 1
ATOM 1715 C CA . LYS A 1 207 ? 2.219 4.347 -13.753 1.00 97.62 207 LYS A CA 1
ATOM 1716 C C . LYS A 1 207 ? 3.107 4.095 -12.535 1.00 97.62 207 LYS A C 1
ATOM 1718 O O . LYS A 1 207 ? 2.578 3.862 -11.452 1.00 97.62 207 LYS A O 1
ATOM 1723 N N . THR A 1 208 ? 4.435 4.176 -12.672 1.00 98.25 208 THR A N 1
ATOM 1724 C CA . THR A 1 208 ? 5.336 4.135 -11.503 1.00 98.25 208 THR A CA 1
ATOM 1725 C C . THR A 1 208 ? 5.123 5.343 -10.608 1.00 98.25 208 THR A C 1
ATOM 1727 O O . THR A 1 208 ? 5.016 5.187 -9.398 1.00 98.25 208 THR A O 1
ATOM 1730 N N . GLU A 1 209 ? 5.077 6.537 -11.202 1.00 98.25 209 GLU A N 1
ATOM 1731 C CA . GLU A 1 209 ? 4.882 7.789 -10.471 1.00 98.25 209 GLU A CA 1
ATOM 1732 C C . GLU A 1 209 ? 3.513 7.812 -9.797 1.00 98.25 209 GLU A C 1
ATOM 1734 O O . GLU A 1 209 ? 3.422 8.110 -8.609 1.00 98.25 209 GLU A O 1
ATOM 1739 N N . GLN A 1 210 ? 2.466 7.394 -10.516 1.00 98.00 210 GLN A N 1
ATOM 1740 C CA . GLN A 1 210 ? 1.127 7.270 -9.951 1.00 98.00 210 GLN A CA 1
ATOM 1741 C C . GLN A 1 210 ? 1.125 6.358 -8.716 1.00 98.00 210 GLN A C 1
ATOM 1743 O O . GLN A 1 210 ? 0.645 6.762 -7.660 1.00 98.00 210 GLN A O 1
ATOM 1748 N N . LEU A 1 211 ? 1.691 5.150 -8.816 1.00 98.38 211 LEU A N 1
ATOM 1749 C CA . LEU A 1 211 ? 1.754 4.235 -7.676 1.00 98.38 211 LEU A CA 1
ATOM 1750 C C . LEU A 1 211 ? 2.614 4.800 -6.534 1.00 98.38 211 LEU A C 1
ATOM 1752 O O . LEU A 1 211 ? 2.250 4.655 -5.371 1.00 98.38 211 LEU A O 1
ATOM 1756 N N . LEU A 1 212 ? 3.727 5.472 -6.844 1.00 98.50 212 LEU A N 1
ATOM 1757 C CA . LEU A 1 212 ? 4.588 6.094 -5.838 1.00 98.50 212 LEU A CA 1
ATOM 1758 C C . LEU A 1 212 ? 3.828 7.137 -5.011 1.00 98.50 212 LEU A C 1
ATOM 1760 O O . LEU A 1 212 ? 3.925 7.105 -3.787 1.00 98.50 212 LEU A O 1
ATOM 1764 N N . LEU A 1 213 ? 3.048 8.007 -5.656 1.00 98.31 213 LEU A N 1
ATOM 1765 C CA . LEU A 1 213 ? 2.244 9.020 -4.968 1.00 98.31 213 LEU A CA 1
ATOM 1766 C C . LEU A 1 213 ? 1.221 8.387 -4.017 1.00 98.31 213 LEU A C 1
ATOM 1768 O O . LEU A 1 213 ? 1.084 8.827 -2.878 1.00 98.31 213 LEU A O 1
ATOM 1772 N N . PHE A 1 214 ? 0.549 7.319 -4.453 1.00 98.12 214 PHE A N 1
ATOM 1773 C CA . PHE A 1 214 ? -0.411 6.585 -3.622 1.00 98.12 214 PHE A CA 1
ATOM 1774 C C . PHE A 1 214 ? 0.263 5.900 -2.426 1.00 98.12 214 PHE A C 1
ATOM 1776 O O . PHE A 1 214 ? -0.265 5.926 -1.319 1.00 98.12 214 PHE A O 1
ATOM 1783 N N . ILE A 1 215 ? 1.449 5.321 -2.623 1.00 98.38 215 ILE A N 1
ATOM 1784 C CA . ILE A 1 215 ? 2.229 4.719 -1.535 1.00 98.38 215 ILE A CA 1
ATOM 1785 C C . ILE A 1 215 ? 2.690 5.786 -0.533 1.00 98.38 215 ILE A C 1
ATOM 1787 O O . ILE A 1 215 ? 2.626 5.559 0.674 1.00 98.38 215 ILE A O 1
ATOM 1791 N N . GLU A 1 216 ? 3.147 6.947 -1.003 1.00 98.19 216 GLU A N 1
ATOM 1792 C CA . GLU A 1 216 ? 3.574 8.045 -0.129 1.00 98.19 216 GLU A CA 1
ATOM 1793 C C . GLU A 1 216 ? 2.407 8.619 0.687 1.00 98.19 216 GLU A C 1
ATOM 1795 O O . GLU A 1 216 ? 2.566 8.844 1.889 1.00 98.19 216 GLU A O 1
ATOM 1800 N N . ASP A 1 217 ? 1.228 8.767 0.080 1.00 97.81 217 ASP A N 1
ATOM 1801 C CA . AS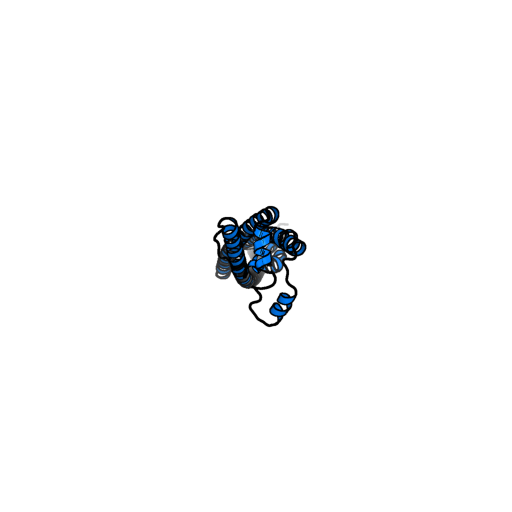P A 1 217 ? -0.005 9.140 0.780 1.00 97.81 217 ASP A CA 1
ATOM 1802 C C . ASP A 1 217 ? -0.412 8.081 1.823 1.00 97.81 217 ASP A C 1
ATOM 1804 O O . ASP A 1 217 ? -0.668 8.411 2.985 1.00 97.81 217 ASP A O 1
AT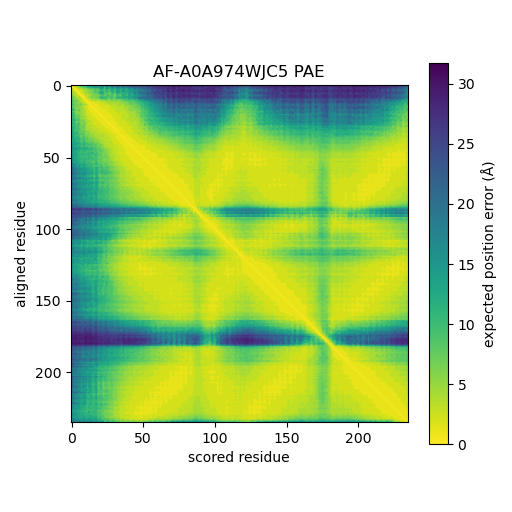OM 1808 N N . GLN A 1 218 ? -0.353 6.792 1.469 1.00 97.38 218 GLN A N 1
ATOM 1809 C CA . GLN A 1 218 ? -0.683 5.695 2.385 1.00 97.38 218 GLN A CA 1
ATOM 1810 C C . GLN A 1 218 ? 0.235 5.650 3.612 1.00 97.38 218 GLN A C 1
ATOM 1812 O O . GLN A 1 218 ? -0.227 5.354 4.715 1.00 97.38 218 GLN A O 1
ATOM 1817 N N . ILE A 1 219 ? 1.521 5.985 3.457 1.00 98.00 219 ILE A N 1
ATOM 1818 C CA . ILE A 1 219 ? 2.464 6.107 4.581 1.00 98.00 219 ILE A CA 1
ATOM 1819 C C . ILE A 1 219 ? 2.011 7.212 5.552 1.00 98.00 219 ILE A C 1
ATOM 1821 O O . ILE A 1 219 ? 2.012 7.000 6.768 1.00 98.00 219 ILE A O 1
ATOM 1825 N N . GLN A 1 220 ? 1.584 8.371 5.040 1.00 98.06 220 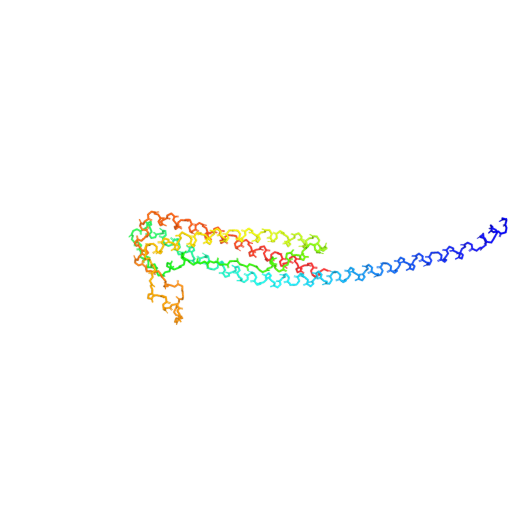GLN A N 1
ATOM 1826 C CA . GLN A 1 220 ? 1.101 9.479 5.879 1.00 98.06 220 GLN A CA 1
ATOM 1827 C C . GLN A 1 220 ? -0.211 9.137 6.592 1.00 98.06 220 GLN A C 1
ATOM 1829 O O . GLN A 1 220 ? -0.378 9.418 7.786 1.00 98.06 220 GLN A O 1
ATOM 1834 N N . LYS A 1 221 ? -1.139 8.492 5.881 1.00 98.06 221 LYS A N 1
ATOM 1835 C CA . LYS A 1 221 ? -2.425 8.053 6.435 1.00 98.06 221 LYS A CA 1
ATOM 1836 C C . LYS A 1 221 ? -2.251 6.978 7.504 1.00 98.06 221 LYS A C 1
ATOM 1838 O O . LYS A 1 221 ? -2.871 7.069 8.561 1.00 98.06 221 LYS A O 1
ATOM 1843 N N . ASN A 1 222 ? -1.339 6.029 7.292 1.00 98.38 222 ASN A N 1
ATOM 1844 C CA . ASN A 1 222 ? -0.978 5.005 8.274 1.00 98.38 222 ASN A CA 1
ATOM 1845 C C . ASN A 1 222 ? -0.448 5.630 9.579 1.00 98.38 222 ASN A C 1
ATOM 1847 O O . ASN A 1 222 ? -0.900 5.277 10.674 1.00 98.38 222 ASN A O 1
ATOM 1851 N N . HIS A 1 223 ? 0.454 6.613 9.468 1.00 98.00 223 HIS A N 1
ATOM 1852 C CA . HIS A 1 223 ? 0.970 7.346 10.624 1.00 98.00 223 HIS A CA 1
ATOM 1853 C C . HIS A 1 223 ? -0.147 8.099 11.365 1.00 98.00 223 HIS A C 1
ATOM 1855 O O . HIS A 1 223 ? -0.266 7.996 12.587 1.00 98.00 223 HIS A O 1
ATOM 1861 N N . THR A 1 224 ? -1.006 8.805 10.627 1.00 98.19 224 THR A N 1
ATOM 1862 C CA . THR A 1 224 ? -2.154 9.533 11.191 1.00 98.19 224 THR A CA 1
ATOM 1863 C C . THR A 1 224 ? -3.106 8.601 11.942 1.00 98.19 224 THR A C 1
ATOM 1865 O O . THR A 1 224 ? -3.474 8.887 13.083 1.00 98.19 224 THR A O 1
ATOM 1868 N N . LEU A 1 225 ? -3.464 7.457 11.352 1.00 98.50 225 LEU A N 1
ATOM 1869 C CA . LEU A 1 225 ? -4.329 6.474 12.002 1.00 98.50 225 LEU A CA 1
ATOM 1870 C C . LEU A 1 225 ? -3.681 5.907 13.273 1.00 98.50 225 LEU A C 1
ATOM 1872 O O . LEU A 1 225 ? -4.337 5.821 14.310 1.00 98.50 225 LEU A O 1
ATOM 1876 N N . SER A 1 226 ? -2.386 5.587 13.224 1.00 98.12 226 SER A N 1
ATOM 1877 C CA . SER A 1 226 ? -1.641 5.088 14.386 1.00 98.12 226 SER A CA 1
ATOM 1878 C C . SER A 1 226 ? -1.686 6.064 15.567 1.00 98.12 226 SER A C 1
ATOM 1880 O O . SER A 1 226 ? -1.873 5.638 16.711 1.00 98.12 226 SER A O 1
ATOM 1882 N N . LEU A 1 227 ? -1.568 7.372 15.306 1.00 98.06 227 LEU A N 1
ATOM 1883 C CA . LEU A 1 227 ? -1.703 8.409 16.333 1.00 98.06 227 LEU A CA 1
ATOM 1884 C C . LEU A 1 227 ? -3.120 8.461 16.905 1.00 98.06 227 LEU A C 1
ATOM 1886 O O . LEU A 1 227 ? -3.275 8.422 18.124 1.00 98.06 227 LEU A O 1
ATOM 1890 N N . ILE A 1 228 ? -4.144 8.475 16.045 1.00 98.00 228 ILE A N 1
ATOM 1891 C CA . ILE A 1 228 ? -5.550 8.499 16.473 1.00 98.00 228 ILE A CA 1
ATOM 1892 C C . ILE A 1 228 ? -5.845 7.317 17.401 1.00 98.00 228 ILE A C 1
ATOM 1894 O O . ILE A 1 228 ? -6.389 7.510 18.484 1.00 98.00 228 ILE A O 1
ATOM 1898 N N . LEU A 1 229 ? -5.462 6.099 17.015 1.00 97.88 229 LEU A N 1
ATOM 1899 C CA . LEU A 1 229 ? -5.719 4.906 17.825 1.00 97.88 229 LEU A CA 1
ATOM 1900 C C . LEU A 1 229 ? -4.941 4.926 19.146 1.00 97.88 229 LEU A C 1
ATOM 1902 O O . LEU A 1 229 ? -5.482 4.548 20.184 1.00 97.88 229 LEU A O 1
ATOM 1906 N N . THR A 1 230 ? -3.703 5.426 19.134 1.00 97.69 230 THR A N 1
ATOM 1907 C CA . THR A 1 230 ? -2.895 5.581 20.353 1.00 97.69 230 THR A CA 1
ATOM 1908 C C . THR A 1 230 ? -3.519 6.590 21.321 1.00 97.69 230 THR A C 1
ATOM 1910 O O . THR A 1 230 ? -3.574 6.334 22.524 1.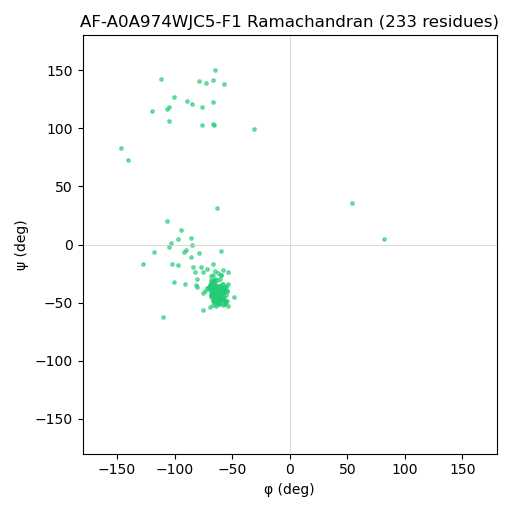00 97.69 230 THR A O 1
ATOM 1913 N N . GLU A 1 231 ? -4.031 7.716 20.820 1.00 96.62 231 GLU A N 1
ATOM 1914 C CA . GLU A 1 231 ? -4.764 8.691 21.632 1.00 96.62 231 GLU A CA 1
ATOM 1915 C C . GLU A 1 231 ? -6.015 8.079 22.264 1.00 96.62 231 GLU A C 1
ATOM 1917 O O . GLU A 1 231 ? -6.272 8.312 23.442 1.00 96.62 231 GLU A O 1
ATOM 1922 N N . GLU A 1 232 ? -6.790 7.292 21.511 1.00 94.62 232 GLU A N 1
ATOM 1923 C CA . GLU A 1 232 ? -8.005 6.665 22.043 1.00 94.62 232 GLU A CA 1
ATOM 1924 C C . GLU A 1 232 ? -7.704 5.602 23.113 1.00 94.62 232 GLU A C 1
ATOM 1926 O O . GLU A 1 232 ? -8.479 5.478 24.059 1.00 94.62 232 GLU A O 1
ATOM 1931 N N . ILE A 1 233 ? -6.575 4.887 23.022 1.00 94.50 233 ILE A N 1
ATOM 1932 C CA . ILE A 1 233 ? -6.123 3.942 24.064 1.00 94.50 233 ILE A CA 1
ATOM 1933 C C . ILE A 1 233 ? -5.756 4.672 25.367 1.00 94.50 233 ILE A C 1
ATOM 1935 O O . ILE A 1 233 ? -5.967 4.137 26.455 1.00 94.50 233 ILE A O 1
ATOM 1939 N N . ASN A 1 234 ? -5.203 5.884 25.271 1.00 92.31 234 ASN A N 1
ATOM 1940 C CA . ASN A 1 234 ? -4.706 6.645 26.421 1.00 92.31 234 ASN A CA 1
ATOM 1941 C C . ASN A 1 234 ? -5.789 7.473 27.149 1.00 92.31 234 ASN A C 1
ATOM 1943 O O . ASN A 1 234 ? -5.466 8.149 28.127 1.00 92.31 234 ASN A O 1
ATOM 1947 N N . LYS A 1 235 ? -7.049 7.434 26.691 1.00 86.06 235 LYS A N 1
ATOM 1948 C CA . LYS A 1 235 ? -8.211 8.104 27.309 1.00 86.06 235 LYS A CA 1
ATOM 1949 C C . LYS A 1 235 ? -8.958 7.220 28.311 1.00 86.06 235 LYS A C 1
ATOM 1951 O O . LYS A 1 235 ? -9.265 7.725 29.409 1.00 86.06 235 LYS A O 1
#

Sequence (235 aa):
MKRIFTTLSQKWPEYLLEILVLIIGIYGAFTLENWNDNRKAKADEFALFKNIIEDLKLDSLQAETCRAQLKNQLITADKMIEDIEDKDSIYNHENAGFIRWITVFSPRTQRNHSESISSIKNTKARKAIQEYFYDEDGVISVTKEYETIVIDRVRSYLADNNAYELKNVRKMFVGENQREILINPAKVAHILNDTQFQQILFERRFKTEQLLLFIEDQIQKNHTLSLILTEEINK

Secondary structure (DSSP, 8-state):
-HHHHHHHHHHHHHHHHHHHHHHHHHHHHHHHHHHHHHHHHHHHHHHHHHHHHHHHHHHHHHHHHHHHHHHHHHHHHHHHHHHHH-TT----GGGGGGGGPPP----SHHHHHTTGGGG---HHHHHHHHHHHHHHHHHHHHHHHHHHIIIIIIIHHHHHTT-B-HHHHHHHTTTS-TTS-SB-HHHHHHHHT-HHHHHHHHHHHHHHHHHHHHHHHHHHHHHHHHHHHHHHHT-

Foldseek 3Di:
DVVVVVVCVVCVVVVVVVVVVVVCVVVVVVVVVVVVVVVVLLVVLLVLLVVLLVLLVVLLVLLVVLLVLLVLLLVLLVLLVVCLVDVPDPDQSLQVLSLLDARDRDGDNCVPCVVPLVSRPPPVLSVLSVVLNVLVVVLVVLSVVLNCLNPVPVVVVCVVLVQFDPVQVVVCVVPDPVRGDGGDSVSSSVCSNPPSVVVSSVVNSVSSVVSSVSSVVSSVSSVVSSVVSVVSSVD

Mean predicted aligned error: 7.33 Å

Solvent-accessible surface area (backbone atoms only — not comparable to full-atom values): 12729 Å² total; per-residue (Å²): 113,71,69,58,55,54,50,46,73,71,45,47,68,60,55,51,49,52,52,50,50,50,53,49,51,56,52,50,51,54,52,52,49,53,50,53,52,51,52,49,52,53,51,54,50,44,52,50,45,51,54,45,46,55,31,43,53,54,34,44,56,48,41,53,51,40,46,57,52,38,51,54,28,42,57,46,44,51,53,53,52,51,46,66,74,34,89,82,57,81,79,73,42,47,54,55,35,39,66,58,55,80,76,83,80,79,69,48,41,53,76,76,40,61,83,59,49,82,73,51,78,56,64,68,59,36,49,52,52,53,52,51,43,56,51,49,52,52,45,48,52,46,45,52,55,38,46,47,47,27,52,71,45,46,41,43,52,37,55,79,66,64,23,59,39,76,79,31,56,60,46,53,77,70,74,51,72,76,60,39,49,47,46,39,38,73,48,48,62,59,46,56,75,33,70,71,48,46,56,51,48,52,51,51,39,52,39,40,52,54,43,39,53,44,42,56,50,49,48,54,51,48,52,52,47,44,52,55,47,51,54,63,66,76,108